Protein AF-0000000087157129 (afdb_homodimer)

Solvent-accessible surface area (backbone atoms only — not comparable to full-atom values): 18882 Å² total; per-residue (Å²): 88,47,49,70,57,47,33,51,52,29,26,51,49,29,44,51,47,34,49,53,54,50,50,54,48,45,44,32,67,75,67,65,41,60,68,25,51,68,53,49,50,44,53,51,30,50,51,52,32,40,51,17,37,48,45,22,38,68,65,40,50,46,58,30,33,50,17,54,20,38,49,32,23,50,54,32,28,51,53,21,44,53,53,44,60,74,40,61,54,89,88,52,82,61,70,74,68,63,63,94,87,35,36,59,51,52,51,47,26,52,49,22,51,50,46,41,48,52,51,25,56,57,33,51,38,58,56,26,50,71,54,65,86,45,88,62,64,80,62,50,70,70,38,48,50,23,49,53,49,35,52,51,53,43,53,50,50,52,52,51,47,37,36,35,32,38,96,60,77,54,51,75,77,39,87,60,42,46,46,64,51,70,74,97,88,48,49,69,56,47,31,51,52,28,25,51,48,29,44,51,47,36,50,54,56,50,50,55,47,45,44,32,66,76,67,65,41,60,68,25,52,68,53,48,52,44,52,50,30,48,53,53,34,40,51,17,36,48,44,22,39,69,65,40,49,46,58,30,31,52,16,54,19,38,49,31,22,50,53,31,29,52,54,23,46,53,55,44,62,74,39,62,54,90,89,52,82,61,70,73,69,63,62,93,86,34,36,58,50,53,50,46,25,52,49,22,51,50,46,42,49,52,52,24,56,56,32,50,38,58,55,27,48,70,54,66,86,47,88,61,65,81,61,50,69,70,38,50,49,23,49,52,48,34,50,50,52,44,50,50,48,53,53,51,46,36,35,35,32,39,97,58,78,54,52,74,77,39,88,62,40,45,47,63,50,70,73,99

pLDDT: mean 94.17, std 8.45, range [47.97, 98.94]

Sequence (368 aa):
MTDTQATTLNALALYGVALVLAAAFAAQFLLHELPCPLCLLQRILFAMLAVGPILNVRFGPRPSHYALSLLTAVAGAVVSTRQVLLHILPGDAGYGSALLGYHYYSWALIGFVAAIVLLAIMLLFDRQFDHRATQVQPPSRFAQGAVWLVTGLTALNVISTLLECGFGACADNPVVYELLRSGAMTDTQATTLNALALYGVALVLAAAFAAQFLLHELPCPLCLLQRILFAMLAVGPILNVRFGPRPSHYALSLLTAVAGAVVSTRQVLLHILPGDAGYGSALLGYHYYSWALIGFVAAIVLLAIMLLFDRQFDHRATQVQPPSRFAQGAVWLVTGLTALNVISTLLECGFGACADNPVVYELLRSGA

Organism: NCBI:txid2511166

Foldseek 3Di:
DAQLVLLVVLLVVLVVLLVLLVVVVCQCPVVVFDDFPLRLVLNLLSLQLNQLSLCCLAQNHDLVSLVSSLVSLVVSLVSLVVQCVVQVDPPRPGGGDADPPHDSSVVSNVVSVVSNVVSVVSVVDPNSCVCSPPDDDHGDPSSVVSVVSSVVSSVVSVVQVCQQANPDDHDRRGNDRPNVVVVD/DAQLVLLVVLLVVLVVLLVLLVVVVCQCPVVVFDDFPLRLVLNLLSLQLNQLSLCCLAQNHDLVSLVSSLVSLVVSLVSLVVQCVVQVDPPRPGGGDADPPHDSSVVSNVVSVVSNVVSVVSVVDPNSCVCSPPDDDHGDPSSVVSVVSSVVSSVVSVVQVCQQANPDDHDRRGNDRPNVVVVD

Nearest PDB structures (foldseek):
  8fp4-assembly1_F  TM=7.015E-01  e=3.801E+00  Mus musculus
  7qhb-assembly1_I  TM=6.304E-01  e=5.104E+00  Rattus norvegicus
  4rxc-assembly1_B  TM=2.749E-01  e=5.104E+00  Trypanosoma brucei
  8fp4-assembly1_F  TM=7.015E-01  e=3.801E+00  Mus musculus
  7qhb-assembly1_I  TM=6.304E-01  e=5.104E+00  Rattus norvegicus

Radius of gyration: 23.41 Å; Cα contacts (8 Å, |Δi|>4): 494; chains: 2; bounding box: 58×83×44 Å

InterPro domains:
  IPR003752 Disulphide bond formation protein DsbB/BdbC [PF02600] (8-92)
  IPR023380 DsbB-like superfamily [G3DSA:1.20.1550.10] (2-137)
  IPR023380 DsbB-like superfamily [SSF158442] (11-123)

Structure (mmCIF, N/CA/C/O backbone):
data_AF-0000000087157129-model_v1
#
loop_
_entity.id
_entity.type
_entity.pdbx_description
1 polymer 'Disulfide bond formation protein B'
#
loop_
_atom_site.group_PDB
_atom_site.id
_atom_site.type_symbol
_atom_site.label_atom_id
_atom_site.label_alt_id
_atom_site.label_comp_id
_atom_site.label_asym_id
_atom_site.label_entity_id
_atom_site.label_seq_id
_atom_site.pdbx_PDB_ins_code
_atom_site.Cartn_x
_atom_site.Cartn_y
_atom_site.Cartn_z
_atom_site.occupancy
_atom_site.B_iso_or_equiv
_atom_site.auth_seq_id
_atom_site.auth_comp_id
_atom_site.auth_asym_id
_atom_site.auth_atom_id
_atom_site.pdbx_PDB_model_num
ATOM 1 N N . MET A 1 1 ? -16.234 -4.93 15.539 1 86.56 1 MET A N 1
ATOM 2 C CA . MET A 1 1 ? -15.977 -3.564 15.992 1 86.56 1 MET A CA 1
ATOM 3 C C . MET A 1 1 ? -17.188 -2.672 15.734 1 86.56 1 MET A C 1
ATOM 5 O O . MET A 1 1 ? -17.75 -2.674 14.641 1 86.56 1 MET A O 1
ATOM 9 N N . THR A 1 2 ? -17.578 -2.027 16.797 1 85.56 2 THR A N 1
ATOM 10 C CA . THR A 1 2 ? -18.719 -1.143 16.656 1 85.56 2 THR A CA 1
ATOM 11 C C . THR A 1 2 ? -18.312 0.181 16.016 1 85.56 2 THR A C 1
ATOM 13 O O . THR A 1 2 ? -17.125 0.454 15.844 1 85.56 2 THR A O 1
ATOM 16 N N . ASP A 1 3 ? -19.281 0.928 15.695 1 86.25 3 ASP A N 1
ATOM 17 C CA . ASP A 1 3 ? -19.016 2.225 15.078 1 86.25 3 ASP A CA 1
ATOM 18 C C . ASP A 1 3 ? -18.328 3.172 16.062 1 86.25 3 ASP A C 1
ATOM 20 O O . ASP A 1 3 ? -17.438 3.922 15.672 1 86.25 3 ASP A O 1
ATOM 24 N N . THR A 1 4 ? -18.688 3.117 17.359 1 86.88 4 THR A N 1
ATOM 25 C CA . THR A 1 4 ? -18.062 3.965 18.375 1 86.88 4 THR A CA 1
ATOM 26 C C . THR A 1 4 ? -16.594 3.609 18.547 1 86.88 4 THR A C 1
ATOM 28 O O . THR A 1 4 ? -15.742 4.496 18.656 1 86.88 4 THR A O 1
ATOM 31 N N . GLN A 1 5 ? -16.328 2.371 18.562 1 92.56 5 GLN A N 1
ATOM 32 C CA . GLN A 1 5 ? -14.953 1.911 18.641 1 92.56 5 GLN A CA 1
ATOM 33 C C . GLN A 1 5 ? -14.148 2.35 17.422 1 92.56 5 GLN A C 1
ATOM 35 O O . GLN A 1 5 ? -13 2.771 17.562 1 92.56 5 GLN A O 1
ATOM 40 N N . ALA A 1 6 ? -14.805 2.24 16.297 1 94.69 6 ALA A N 1
ATOM 41 C CA . ALA A 1 6 ? -14.141 2.646 15.062 1 94.69 6 ALA A CA 1
ATOM 42 C C . ALA A 1 6 ? -13.812 4.137 15.078 1 94.69 6 ALA A C 1
ATOM 44 O O . ALA A 1 6 ? -12.727 4.547 14.68 1 94.69 6 ALA A O 1
ATOM 45 N N . THR A 1 7 ? -14.703 4.945 15.555 1 93.88 7 THR A N 1
ATOM 46 C CA . THR A 1 7 ? -14.477 6.383 15.625 1 93.88 7 THR A CA 1
ATOM 47 C C . THR A 1 7 ? -13.344 6.711 16.594 1 93.88 7 THR A C 1
ATOM 49 O O . THR A 1 7 ? -12.539 7.605 16.328 1 93.88 7 THR A O 1
ATOM 52 N N . THR A 1 8 ? -13.258 5.992 17.656 1 96.25 8 THR A N 1
ATOM 53 C CA . THR A 1 8 ? -12.172 6.176 18.609 1 96.25 8 THR A CA 1
ATOM 54 C C . THR A 1 8 ? -10.828 5.82 17.969 1 96.25 8 THR A C 1
ATOM 56 O O . THR A 1 8 ? -9.844 6.539 18.141 1 96.25 8 THR A O 1
ATOM 59 N N . LEU A 1 9 ? -10.828 4.754 17.234 1 98.06 9 LEU A N 1
ATOM 60 C CA . LEU A 1 9 ? -9.602 4.336 16.562 1 98.06 9 LEU A CA 1
ATOM 61 C C . LEU A 1 9 ? -9.203 5.32 15.469 1 98.06 9 LEU A C 1
ATOM 63 O O . LEU A 1 9 ? -8.016 5.566 15.25 1 98.06 9 LEU A O 1
ATOM 67 N N . ASN A 1 10 ? -10.164 5.844 14.836 1 98.31 10 ASN A N 1
ATOM 68 C CA . ASN A 1 10 ? -9.891 6.895 13.859 1 98.31 10 ASN A CA 1
ATOM 69 C C . ASN A 1 10 ? -9.328 8.148 14.531 1 98.31 10 ASN A C 1
ATOM 71 O O . ASN A 1 10 ? -8.43 8.797 13.984 1 98.31 10 ASN A O 1
ATOM 75 N N . ALA A 1 11 ? -9.852 8.484 15.695 1 98.5 11 ALA A N 1
ATOM 76 C CA . ALA A 1 11 ? -9.297 9.602 16.453 1 98.5 11 ALA A CA 1
ATOM 77 C C . ALA A 1 11 ? -7.84 9.336 16.828 1 98.5 11 ALA A C 1
ATOM 79 O O . ALA A 1 11 ? -6.992 10.227 16.719 1 98.5 11 ALA A O 1
ATOM 80 N N . LEU A 1 12 ? -7.547 8.148 17.219 1 98.69 12 LEU A N 1
ATOM 81 C CA . LEU A 1 12 ? -6.176 7.77 17.562 1 98.69 12 LEU A CA 1
ATOM 82 C C . LEU A 1 12 ? -5.266 7.895 16.344 1 98.69 12 LEU A C 1
ATOM 84 O O . LEU A 1 12 ? -4.117 8.336 16.469 1 98.69 12 LEU A O 1
ATOM 88 N N . ALA A 1 13 ? -5.777 7.492 15.211 1 98.81 13 ALA A N 1
ATOM 89 C CA . ALA A 1 13 ? -5.02 7.641 13.969 1 98.81 13 ALA A CA 1
ATOM 90 C C . ALA A 1 13 ? -4.703 9.109 13.688 1 98.81 13 ALA A C 1
ATOM 92 O O . ALA A 1 13 ? -3.602 9.438 13.242 1 98.81 13 ALA A O 1
ATOM 93 N N . LEU A 1 14 ? -5.691 9.969 13.969 1 98.88 14 LEU A N 1
ATOM 94 C CA . LEU A 1 14 ? -5.477 11.398 13.789 1 98.88 14 LEU A CA 1
ATOM 95 C C . LEU A 1 14 ? -4.383 11.906 14.719 1 98.88 14 LEU A C 1
ATOM 97 O O . LEU A 1 14 ? -3.551 12.727 14.32 1 98.88 14 LEU A O 1
ATOM 101 N N . TYR A 1 15 ? -4.375 11.422 15.906 1 98.88 15 TYR A N 1
ATOM 102 C CA . TYR A 1 15 ? -3.305 11.789 16.828 1 98.88 15 TYR A CA 1
ATOM 103 C C . TYR A 1 15 ? -1.959 11.273 16.328 1 98.88 15 TYR A C 1
ATOM 105 O O . TYR A 1 15 ? -0.929 11.922 16.531 1 98.88 15 TYR A O 1
ATOM 113 N N . GLY A 1 16 ? -1.951 10.102 15.742 1 98.75 16 GLY A N 1
ATOM 114 C CA . GLY A 1 16 ? -0.736 9.594 15.125 1 98.75 16 GLY A CA 1
ATOM 115 C C . GLY A 1 16 ? -0.213 10.484 14.016 1 98.75 16 GLY A C 1
ATOM 116 O O . GLY A 1 16 ? 0.985 10.766 13.953 1 98.75 16 GLY A O 1
ATOM 117 N N . VAL A 1 17 ? -1.114 10.922 13.156 1 98.88 17 VAL A N 1
ATOM 118 C CA . VAL A 1 17 ? -0.741 11.828 12.07 1 98.88 17 VAL A CA 1
ATOM 119 C C . VAL A 1 17 ? -0.21 13.141 12.656 1 98.88 17 VAL A C 1
ATOM 121 O O . VAL A 1 17 ? 0.797 13.672 12.188 1 98.88 17 VAL A O 1
ATOM 124 N N . ALA A 1 18 ? -0.895 13.617 13.672 1 98.81 18 ALA A N 1
ATOM 125 C CA . ALA A 1 18 ? -0.449 14.844 14.336 1 98.81 18 ALA A CA 1
ATOM 126 C C . ALA A 1 18 ? 0.96 14.68 14.898 1 98.81 18 ALA A C 1
ATOM 128 O O . ALA A 1 18 ? 1.782 15.594 14.805 1 98.81 18 ALA A O 1
ATOM 129 N N . LEU A 1 19 ? 1.216 13.547 15.469 1 98.56 19 LEU A N 1
ATOM 130 C CA . LEU A 1 19 ? 2.533 13.266 16.031 1 98.56 19 LEU A CA 1
ATOM 131 C C . LEU A 1 19 ? 3.605 13.312 14.945 1 98.56 19 LEU A C 1
ATOM 133 O O . LEU A 1 19 ? 4.688 13.867 15.156 1 98.56 19 LEU A O 1
ATOM 137 N N . VAL A 1 20 ? 3.336 12.773 13.828 1 98.62 20 VAL A N 1
ATOM 138 C CA . VAL A 1 20 ? 4.285 12.758 12.719 1 98.62 20 VAL A CA 1
ATOM 139 C C . VAL A 1 20 ? 4.551 14.18 12.242 1 98.62 20 VAL A C 1
ATOM 141 O O . VAL A 1 20 ? 5.703 14.57 12.047 1 98.62 20 VAL A O 1
ATOM 144 N N . LEU A 1 21 ? 3.486 14.953 12.055 1 98.44 21 LEU A N 1
ATOM 145 C CA . LEU A 1 21 ? 3.639 16.328 11.594 1 98.44 21 LEU A CA 1
ATOM 146 C C . LEU A 1 21 ? 4.383 17.172 12.633 1 98.44 21 LEU A C 1
ATOM 148 O O . LEU A 1 21 ? 5.223 18 12.281 1 98.44 21 LEU A O 1
ATOM 152 N N . ALA A 1 22 ? 4.094 16.938 13.906 1 98.12 22 ALA A N 1
ATOM 153 C CA . ALA A 1 22 ? 4.789 17.641 14.984 1 98.12 22 ALA A CA 1
ATOM 154 C C . ALA A 1 22 ? 6.273 17.297 14.992 1 98.12 22 ALA A C 1
ATOM 156 O O . ALA A 1 22 ? 7.117 18.156 15.234 1 98.12 22 ALA A O 1
ATOM 157 N N . ALA A 1 23 ? 6.59 16.062 14.781 1 97.06 23 ALA A N 1
ATOM 158 C CA . ALA A 1 23 ? 7.984 15.633 14.711 1 97.06 23 ALA A CA 1
ATOM 159 C C . ALA A 1 23 ? 8.711 16.312 13.555 1 97.06 23 ALA A C 1
ATOM 161 O O . ALA A 1 23 ? 9.883 16.688 13.68 1 97.06 23 ALA A O 1
ATOM 162 N N . ALA A 1 24 ? 8.039 16.438 12.453 1 96.62 24 ALA A N 1
ATOM 163 C CA . ALA A 1 24 ? 8.625 17.141 11.312 1 96.62 24 ALA A CA 1
ATOM 164 C C . ALA A 1 24 ? 8.938 18.594 11.672 1 96.62 24 ALA A C 1
ATOM 166 O O . ALA A 1 24 ? 10.008 19.094 11.328 1 96.62 24 ALA A O 1
ATOM 167 N N . PHE A 1 25 ? 8.055 19.203 12.398 1 97.19 25 PHE A N 1
ATOM 168 C CA . PHE A 1 25 ? 8.266 20.578 12.82 1 97.19 25 PHE A CA 1
ATOM 169 C C . PHE A 1 25 ? 9.406 20.672 13.836 1 97.19 25 PHE A C 1
ATOM 171 O O . PHE A 1 25 ? 10.188 21.625 13.82 1 97.19 25 PHE A O 1
ATOM 178 N N . ALA A 1 26 ? 9.445 19.734 14.695 1 96.19 26 ALA A N 1
ATOM 179 C CA . ALA A 1 26 ? 10.531 19.703 15.672 1 96.19 26 ALA A CA 1
ATOM 180 C C . ALA A 1 26 ? 11.891 19.641 14.977 1 96.19 26 ALA A C 1
ATOM 182 O O . ALA A 1 26 ? 12.812 20.359 15.352 1 96.19 26 ALA A O 1
ATOM 183 N N . ALA A 1 27 ? 12.016 18.844 13.984 1 94.5 27 ALA A N 1
ATOM 184 C CA . ALA A 1 27 ? 13.266 18.766 13.227 1 94.5 27 ALA A CA 1
ATOM 185 C C . ALA A 1 27 ? 13.547 20.094 12.516 1 94.5 27 ALA A C 1
ATOM 187 O O . ALA A 1 27 ? 14.68 20.562 12.508 1 94.5 27 ALA A O 1
ATOM 188 N N . GLN A 1 28 ? 12.547 20.688 11.969 1 95.19 28 GLN A N 1
ATOM 189 C CA . GLN A 1 28 ? 12.664 21.938 11.227 1 95.19 28 GLN A CA 1
ATOM 190 C C . GLN A 1 28 ? 13.102 23.078 12.141 1 95.19 28 GLN A C 1
ATOM 192 O O . GLN A 1 28 ? 14.008 23.828 11.805 1 95.19 28 GLN A O 1
ATOM 197 N N . PHE A 1 29 ? 12.57 23.109 13.367 1 95.12 29 PHE A N 1
ATOM 198 C CA . PHE A 1 29 ? 12.773 24.297 14.188 1 95.12 29 PHE A CA 1
ATOM 199 C C . PHE A 1 29 ? 13.844 24.047 15.25 1 95.12 29 PHE A C 1
ATOM 201 O O . PHE A 1 29 ? 14.602 24.938 15.594 1 95.12 29 PHE A O 1
ATOM 208 N N . LEU A 1 30 ? 13.906 22.828 15.727 1 95.25 30 LEU A N 1
ATOM 209 C CA . LEU A 1 30 ? 14.891 22.531 16.75 1 95.25 30 LEU A CA 1
ATOM 210 C C . LEU A 1 30 ? 16.25 22.203 16.141 1 95.25 30 LEU A C 1
ATOM 212 O O . LEU A 1 30 ? 17.281 22.562 16.688 1 95.25 30 LEU A O 1
ATOM 216 N N . LEU A 1 31 ? 16.25 21.562 15.008 1 94.44 31 LEU A N 1
ATOM 217 C CA . LEU A 1 31 ? 17.5 21.203 14.336 1 94.44 31 LEU A CA 1
ATOM 218 C C . LEU A 1 31 ? 17.828 22.188 13.227 1 94.44 31 LEU A C 1
ATOM 220 O O . LEU A 1 31 ? 18.875 22.078 12.578 1 94.44 31 LEU A O 1
ATOM 224 N N . HIS A 1 32 ? 16.922 23.062 12.961 1 94.38 32 HIS A N 1
ATOM 225 C CA . HIS A 1 32 ? 17.094 24.109 11.961 1 94.38 32 HIS A CA 1
ATOM 226 C C . HIS A 1 32 ? 17.328 23.516 10.57 1 94.38 32 HIS A C 1
ATOM 228 O O . HIS A 1 32 ? 18.234 23.938 9.859 1 94.38 32 HIS A O 1
ATOM 234 N N . GLU A 1 33 ? 16.609 22.531 10.328 1 94.56 33 GLU A N 1
ATOM 235 C CA . GLU A 1 33 ? 16.672 21.875 9.031 1 94.56 33 GLU A CA 1
ATOM 236 C C . GLU A 1 33 ? 15.406 22.156 8.219 1 94.56 33 GLU A C 1
ATOM 238 O O . GLU A 1 33 ? 14.32 21.656 8.547 1 94.56 33 GLU A O 1
ATOM 243 N N . LEU A 1 34 ? 15.609 22.906 7.172 1 95.56 34 LEU A N 1
ATOM 244 C CA . LEU A 1 34 ? 14.469 23.188 6.301 1 95.56 34 LEU A CA 1
ATOM 245 C C . LEU A 1 34 ? 14.141 21.969 5.434 1 95.56 34 LEU A C 1
ATOM 247 O O . LEU A 1 34 ? 15.039 21.312 4.902 1 95.56 34 LEU A O 1
ATOM 251 N N . PRO A 1 35 ? 12.875 21.719 5.355 1 96.88 35 PRO A N 1
ATOM 252 C CA . PRO A 1 35 ? 12.5 20.547 4.562 1 96.88 35 PRO A CA 1
ATOM 253 C C . PRO A 1 35 ? 12.734 20.75 3.066 1 96.88 35 PRO A C 1
ATOM 255 O O . PRO A 1 35 ? 12.523 21.844 2.549 1 96.88 35 PRO A O 1
ATOM 258 N N . CYS A 1 36 ? 13.289 19.781 2.418 1 96.69 36 CYS A N 1
ATOM 259 C CA . CYS A 1 36 ? 13.422 19.797 0.966 1 96.69 36 CYS A CA 1
ATOM 260 C C . CYS A 1 36 ? 12.07 19.594 0.293 1 96.69 36 CYS A C 1
ATOM 262 O O . CYS A 1 36 ? 11.086 19.266 0.956 1 96.69 36 CYS A O 1
ATOM 264 N N . PRO A 1 37 ? 11.93 19.766 -0.993 1 97.06 37 PRO A N 1
ATOM 265 C CA . PRO A 1 37 ? 10.641 19.672 -1.675 1 97.06 37 PRO A CA 1
ATOM 266 C C . PRO A 1 37 ? 9.961 18.312 -1.476 1 97.06 37 PRO A C 1
ATOM 268 O O . PRO A 1 37 ? 8.75 18.25 -1.287 1 97.06 37 PRO A O 1
ATOM 271 N N . LEU A 1 38 ? 10.703 17.234 -1.555 1 97.81 38 LEU A N 1
ATOM 272 C CA . LEU A 1 38 ? 10.109 15.914 -1.344 1 97.81 38 LEU A CA 1
ATOM 273 C C . LEU A 1 38 ? 9.641 15.758 0.097 1 97.81 38 LEU A C 1
ATOM 275 O O . LEU A 1 38 ? 8.617 15.117 0.352 1 97.81 38 LEU A O 1
ATOM 279 N N . CYS A 1 39 ? 10.352 16.344 1.012 1 98 39 CYS A N 1
ATOM 280 C CA . CYS A 1 39 ? 9.922 16.312 2.404 1 98 39 CYS A CA 1
ATOM 281 C C . CYS A 1 39 ? 8.609 17.062 2.578 1 98 39 CYS A C 1
ATOM 283 O O . CYS A 1 39 ? 7.715 16.609 3.293 1 98 39 CYS A O 1
ATOM 285 N N . LEU A 1 40 ? 8.508 18.188 1.937 1 97.94 40 LEU A N 1
ATOM 286 C CA . LEU A 1 40 ? 7.277 18.969 1.992 1 97.94 40 LEU A CA 1
ATOM 287 C C . LEU A 1 40 ? 6.113 18.172 1.396 1 97.94 40 LEU A C 1
ATOM 289 O O . LEU A 1 40 ? 5.008 18.188 1.946 1 97.94 40 LEU A O 1
ATOM 293 N N . LEU A 1 41 ? 6.398 17.562 0.274 1 98.06 41 LEU A N 1
ATOM 294 C CA . LEU A 1 41 ? 5.355 16.75 -0.355 1 98.06 41 LEU A CA 1
ATOM 295 C C . LEU A 1 41 ? 4.906 15.625 0.57 1 98.06 41 LEU A C 1
ATOM 297 O O . LEU A 1 41 ? 3.709 15.344 0.674 1 98.06 41 LEU A O 1
ATOM 301 N N . GLN A 1 42 ? 5.781 14.984 1.24 1 98.75 42 GLN A N 1
ATOM 302 C CA . GLN A 1 42 ? 5.445 13.93 2.195 1 98.75 42 GLN A CA 1
ATOM 303 C C . GLN A 1 42 ? 4.605 14.484 3.344 1 98.75 42 GLN A C 1
ATOM 305 O O . GLN A 1 42 ? 3.66 13.836 3.797 1 98.75 42 GLN A O 1
ATOM 310 N N . ARG A 1 43 ? 4.922 15.688 3.857 1 98.75 43 ARG A N 1
ATOM 311 C CA . ARG A 1 43 ? 4.113 16.312 4.898 1 98.75 43 ARG A CA 1
ATOM 312 C C . ARG A 1 43 ? 2.682 16.531 4.422 1 98.75 43 ARG A C 1
ATOM 314 O O . ARG A 1 43 ? 1.729 16.281 5.164 1 98.75 43 ARG A O 1
ATOM 321 N N . ILE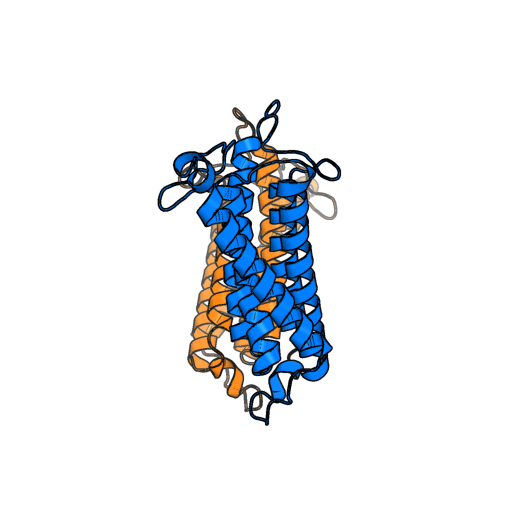 A 1 44 ? 2.529 16.984 3.207 1 98.5 44 ILE A N 1
ATOM 322 C CA . ILE A 1 44 ? 1.205 17.188 2.631 1 98.5 44 ILE A CA 1
ATOM 323 C C . ILE A 1 44 ? 0.456 15.859 2.551 1 98.5 44 ILE A C 1
ATOM 325 O O . ILE A 1 44 ? -0.738 15.797 2.854 1 98.5 44 ILE A O 1
ATOM 329 N N . LEU A 1 45 ? 1.145 14.859 2.168 1 98.88 45 LEU A N 1
ATOM 330 C CA . LEU A 1 45 ? 0.496 13.562 2.012 1 98.88 45 LEU A CA 1
ATOM 331 C C . LEU A 1 45 ? 0.127 12.969 3.367 1 98.88 45 LEU A C 1
ATOM 333 O O . LEU A 1 45 ? -0.894 12.289 3.496 1 98.88 45 LEU A O 1
ATOM 337 N N . PHE A 1 46 ? 0.921 13.227 4.406 1 98.88 46 PHE A N 1
ATOM 338 C CA . PHE A 1 46 ? 0.505 12.844 5.75 1 98.88 46 PHE A CA 1
ATOM 339 C C . PHE A 1 46 ? -0.732 13.617 6.18 1 98.88 46 PHE A C 1
ATOM 341 O O . PHE A 1 46 ? -1.648 13.055 6.781 1 98.88 46 PHE A O 1
ATOM 348 N N . ALA A 1 47 ? -0.763 14.898 5.906 1 98.81 47 ALA A N 1
ATOM 349 C CA . ALA A 1 47 ? -1.951 15.688 6.215 1 98.81 47 ALA A CA 1
ATOM 350 C C . ALA A 1 47 ? -3.176 15.148 5.484 1 98.81 47 ALA A C 1
ATOM 352 O O . ALA A 1 47 ? -4.254 15.023 6.074 1 98.81 47 ALA A O 1
ATOM 353 N N . MET A 1 48 ? -2.969 14.836 4.254 1 98.81 48 MET A N 1
ATOM 354 C CA . MET A 1 48 ? -4.07 14.312 3.451 1 98.81 48 MET A CA 1
ATOM 355 C C . MET A 1 48 ? -4.527 12.953 3.969 1 98.81 48 MET A C 1
ATOM 357 O O . MET A 1 48 ? -5.684 12.57 3.791 1 98.81 48 MET A O 1
ATOM 361 N N . LEU A 1 49 ? -3.641 12.203 4.555 1 98.81 49 LEU A N 1
ATOM 362 C CA . LEU A 1 49 ? -3.979 10.922 5.176 1 98.81 49 LEU A CA 1
ATOM 363 C C . LEU A 1 49 ? -5.082 11.102 6.215 1 98.81 49 LEU A C 1
ATOM 365 O O . LEU A 1 49 ? -5.863 10.18 6.457 1 98.81 49 LEU A O 1
ATOM 369 N N . ALA A 1 50 ? -5.188 12.258 6.801 1 98.81 50 ALA A N 1
ATOM 370 C CA . ALA A 1 50 ? -6.121 12.531 7.891 1 98.81 50 ALA A CA 1
ATOM 371 C C . ALA A 1 50 ? -7.543 12.703 7.363 1 98.81 50 ALA A C 1
ATOM 373 O O . ALA A 1 50 ? -8.508 12.688 8.133 1 98.81 50 ALA A O 1
ATOM 374 N N . VAL A 1 51 ? -7.75 12.859 6.086 1 98.81 51 VAL A N 1
ATOM 375 C CA . VAL A 1 51 ? -9.062 13.141 5.516 1 98.81 51 VAL A CA 1
ATOM 376 C C . VAL A 1 51 ? -10.023 11.992 5.82 1 98.81 51 VAL A C 1
ATOM 378 O O . VAL A 1 51 ? -11.141 12.219 6.285 1 98.81 51 VAL A O 1
ATOM 381 N N . GLY A 1 52 ? -9.625 10.789 5.617 1 98.69 52 GLY A N 1
ATOM 382 C CA . GLY A 1 52 ? -10.469 9.641 5.898 1 98.69 52 GLY A CA 1
ATOM 383 C C . GLY A 1 52 ? -10.938 9.578 7.34 1 98.69 52 GLY A C 1
ATOM 384 O O . GLY A 1 52 ? -12.141 9.586 7.609 1 98.69 52 GLY A O 1
ATOM 385 N N . PRO A 1 53 ? -9.984 9.562 8.242 1 98.75 53 PRO A N 1
ATOM 386 C CA . PRO A 1 53 ? -10.359 9.523 9.664 1 98.75 53 PRO A CA 1
ATOM 387 C C . PRO A 1 53 ? -11.234 10.703 10.078 1 98.75 53 PRO A C 1
ATOM 389 O O . PRO A 1 53 ? -12.125 10.555 10.914 1 98.75 53 PRO A O 1
ATOM 392 N N . ILE A 1 54 ? -11 11.883 9.547 1 98.62 54 ILE A N 1
ATOM 393 C CA . ILE A 1 54 ? -11.844 13.031 9.867 1 98.62 54 ILE A CA 1
ATOM 394 C C . ILE A 1 54 ? -13.266 12.773 9.391 1 98.62 54 ILE A C 1
ATOM 396 O O . ILE A 1 54 ? -14.227 13.016 10.125 1 98.62 54 ILE A O 1
ATOM 400 N N . LEU A 1 55 ? -13.43 12.266 8.188 1 97.69 55 LEU A N 1
ATOM 401 C CA . LEU A 1 55 ? -14.75 11.945 7.664 1 97.69 55 LEU A CA 1
ATOM 402 C C . LEU A 1 55 ? -15.43 10.875 8.516 1 97.69 55 LEU A C 1
ATOM 404 O O . LEU A 1 55 ? -16.625 10.945 8.766 1 97.69 55 LEU A O 1
ATOM 408 N N . ASN A 1 56 ? -14.633 9.914 8.938 1 96.94 56 ASN A N 1
ATOM 409 C CA . ASN A 1 56 ? -15.203 8.852 9.766 1 96.94 56 ASN A CA 1
ATOM 410 C C . ASN A 1 56 ? -15.664 9.391 11.117 1 96.94 56 ASN A C 1
ATOM 412 O O . ASN A 1 56 ? -16.703 8.961 11.641 1 96.94 56 ASN A O 1
ATOM 416 N N . VAL A 1 57 ? -14.93 10.273 11.68 1 96.25 57 VAL A N 1
ATOM 417 C CA . VAL A 1 57 ? -15.281 10.883 12.961 1 96.25 57 VAL A CA 1
ATOM 418 C C . VAL A 1 57 ? -16.531 11.742 12.805 1 96.25 57 VAL A C 1
ATOM 420 O O . VAL A 1 57 ? -17.406 11.742 13.672 1 96.25 57 VAL A O 1
ATOM 423 N N . ARG A 1 58 ? -16.688 12.383 11.695 1 94.31 58 ARG A N 1
ATOM 424 C CA . ARG A 1 58 ? -17.766 13.359 11.516 1 94.31 58 ARG A CA 1
ATOM 425 C C . ARG A 1 58 ? -19.031 12.695 10.977 1 94.31 58 ARG A C 1
ATOM 427 O O . ARG A 1 58 ? -20.141 13.07 11.352 1 94.31 58 ARG A O 1
ATOM 434 N N . PHE A 1 59 ? -18.859 11.719 10.125 1 94 59 PHE A N 1
ATOM 435 C CA . PHE A 1 59 ? -20.016 11.234 9.391 1 94 59 PHE A CA 1
ATOM 436 C C . PHE A 1 59 ? -20.203 9.734 9.609 1 94 59 PHE A C 1
ATOM 438 O O . PHE A 1 59 ? -21.125 9.133 9.047 1 94 59 PHE A O 1
ATOM 445 N N . GLY A 1 60 ? -19.422 9.18 10.422 1 93.62 60 GLY A N 1
ATOM 446 C CA . GLY A 1 60 ? -19.469 7.742 10.609 1 93.62 60 GLY A CA 1
ATOM 447 C C . GLY A 1 60 ? -18.609 6.977 9.625 1 93.62 60 GLY A C 1
ATOM 448 O O . GLY A 1 60 ? -18.281 7.484 8.555 1 93.62 60 GLY A O 1
ATOM 449 N N . PRO A 1 61 ? -18.234 5.781 9.977 1 95.38 61 PRO A N 1
ATOM 450 C CA . PRO A 1 61 ? -17.312 5.008 9.141 1 95.38 61 PRO A CA 1
ATOM 451 C C . PRO A 1 61 ? -17.938 4.566 7.824 1 95.38 61 PRO A C 1
ATOM 453 O O . PRO A 1 61 ? -19.078 4.105 7.805 1 95.38 61 PRO A O 1
ATOM 456 N N . ARG A 1 62 ? -17.172 4.742 6.801 1 96.5 62 ARG A N 1
ATOM 457 C CA . ARG A 1 62 ? -17.484 4.242 5.465 1 96.5 62 ARG A CA 1
ATOM 458 C C . ARG A 1 62 ? -16.234 3.711 4.773 1 96.5 62 ARG A C 1
ATOM 460 O O . ARG A 1 62 ? -15.156 4.293 4.898 1 96.5 62 ARG A O 1
ATOM 467 N N . PRO A 1 63 ? -16.375 2.637 4.023 1 97.81 63 PRO A N 1
ATOM 468 C CA . PRO A 1 63 ? -15.219 2.119 3.291 1 97.81 63 PRO A CA 1
ATOM 469 C C . PRO A 1 63 ? -14.578 3.17 2.389 1 97.81 63 PRO A C 1
ATOM 471 O O . PRO A 1 63 ? -13.352 3.207 2.26 1 97.81 63 PRO A O 1
ATOM 474 N N . SER A 1 64 ? -15.391 4.027 1.854 1 98.31 64 SER A N 1
ATOM 475 C CA . SER A 1 64 ? -14.859 5.039 0.948 1 98.31 64 SER A CA 1
ATOM 476 C C . SER A 1 64 ? -13.93 6.004 1.68 1 98.31 64 SER A C 1
ATOM 478 O O . SER A 1 64 ? -12.969 6.508 1.099 1 98.31 64 SER A O 1
ATOM 480 N N . HIS A 1 65 ? -14.227 6.289 2.947 1 98.5 65 HIS A N 1
ATOM 481 C CA . HIS A 1 65 ? -13.352 7.152 3.734 1 98.5 65 HIS A CA 1
ATOM 482 C C . HIS A 1 65 ? -11.977 6.523 3.924 1 98.5 65 HIS A C 1
ATOM 484 O O . HIS A 1 65 ? -10.953 7.199 3.789 1 98.5 65 HIS A O 1
ATOM 490 N N . TYR A 1 66 ? -11.953 5.223 4.184 1 98.75 66 TYR A N 1
ATOM 491 C CA . TYR A 1 66 ? -10.695 4.488 4.309 1 98.75 66 TYR A CA 1
ATOM 492 C C . TYR A 1 66 ? -9.961 4.438 2.977 1 98.75 66 TYR A C 1
ATOM 494 O O . TYR A 1 66 ? -8.734 4.547 2.934 1 98.75 66 TYR A O 1
ATOM 502 N N . ALA A 1 67 ? -10.711 4.312 1.893 1 98.88 67 ALA A N 1
ATOM 503 C CA . ALA A 1 67 ? -10.141 4.223 0.552 1 98.88 67 ALA A CA 1
ATOM 504 C C . ALA A 1 67 ? -9.375 5.4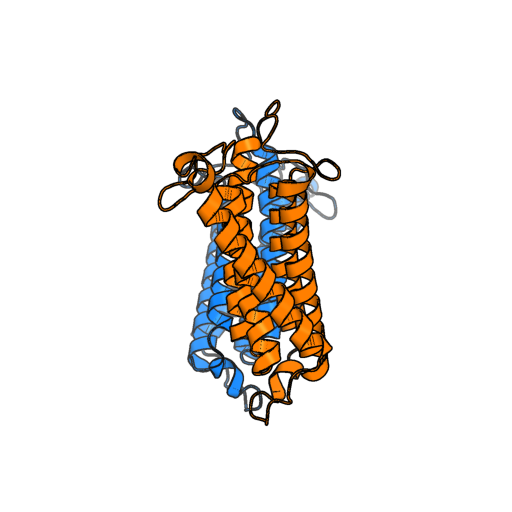96 0.194 1 98.88 67 ALA A C 1
ATOM 506 O O . ALA A 1 67 ? -8.305 5.438 -0.408 1 98.88 67 ALA A O 1
ATOM 507 N N . LEU A 1 68 ? -9.953 6.582 0.557 1 98.88 68 LEU A N 1
ATOM 508 C CA . LEU A 1 68 ? -9.297 7.855 0.298 1 98.88 68 LEU A CA 1
ATOM 509 C C . LEU A 1 68 ? -7.93 7.906 0.978 1 98.88 68 LEU A C 1
ATOM 511 O O . LEU A 1 68 ? -6.938 8.289 0.357 1 98.88 68 LEU A O 1
ATOM 515 N N . SER A 1 69 ? -7.902 7.504 2.207 1 98.94 69 SER A N 1
ATOM 516 C CA . SER A 1 69 ? -6.652 7.496 2.959 1 98.94 69 SER A CA 1
ATOM 517 C C . SER A 1 69 ? -5.68 6.465 2.402 1 98.94 69 SER A C 1
ATOM 519 O O . SER A 1 69 ? -4.465 6.688 2.389 1 98.94 69 SER A O 1
ATOM 521 N N . LEU A 1 70 ? -6.203 5.344 1.951 1 98.88 70 LEU A N 1
ATOM 522 C CA . LEU A 1 70 ? -5.363 4.312 1.36 1 98.88 70 LEU A CA 1
ATOM 523 C C . LEU A 1 70 ? -4.648 4.832 0.118 1 98.88 70 LEU A C 1
ATOM 525 O O . LEU A 1 70 ? -3.441 4.648 -0.034 1 98.88 70 LEU A O 1
ATOM 529 N N . LEU A 1 71 ? -5.383 5.461 -0.726 1 98.94 71 LEU A N 1
ATOM 530 C CA . LEU A 1 71 ? -4.797 6.012 -1.944 1 98.94 71 LEU A CA 1
ATOM 531 C C . LEU A 1 71 ? -3.73 7.047 -1.614 1 98.94 71 LEU A C 1
ATOM 533 O O . LEU A 1 71 ? -2.674 7.082 -2.252 1 98.94 71 LEU A O 1
ATOM 537 N N . THR A 1 72 ? -4.027 7.828 -0.613 1 98.94 72 THR A N 1
ATOM 538 C CA . THR A 1 72 ? -3.062 8.828 -0.158 1 98.94 72 THR A CA 1
ATOM 539 C C . THR A 1 72 ? -1.808 8.148 0.391 1 98.94 72 THR A C 1
ATOM 541 O O . THR A 1 72 ? -0.689 8.586 0.111 1 98.94 72 THR A O 1
ATOM 544 N N . ALA A 1 73 ? -2.012 7.113 1.185 1 98.94 73 ALA A N 1
ATOM 545 C CA . ALA A 1 73 ? -0.888 6.391 1.773 1 98.94 73 ALA A CA 1
ATOM 546 C C . ALA A 1 73 ? 0.004 5.789 0.692 1 98.94 73 ALA A C 1
ATOM 548 O O . ALA A 1 73 ? 1.23 5.777 0.824 1 98.94 73 ALA A O 1
ATOM 549 N N . VAL A 1 74 ? -0.588 5.312 -0.369 1 98.81 74 VAL A N 1
ATOM 550 C CA . VAL A 1 74 ? 0.187 4.762 -1.476 1 98.81 74 VAL A CA 1
ATOM 551 C C . VAL A 1 74 ? 1.01 5.867 -2.133 1 98.81 74 VAL A C 1
ATOM 553 O O . VAL A 1 74 ? 2.203 5.695 -2.389 1 98.81 74 VAL A O 1
ATOM 556 N N . ALA A 1 75 ? 0.366 6.973 -2.391 1 98.81 75 ALA A N 1
ATOM 557 C CA . ALA A 1 75 ? 1.087 8.109 -2.957 1 98.81 75 ALA A CA 1
ATOM 558 C C . ALA A 1 75 ? 2.256 8.516 -2.064 1 98.81 75 ALA A C 1
ATOM 560 O O . ALA A 1 75 ? 3.357 8.773 -2.553 1 98.81 75 ALA A O 1
ATOM 561 N N . GLY A 1 76 ? 1.996 8.57 -0.773 1 98.88 76 GLY A N 1
ATOM 562 C CA . GLY A 1 76 ? 3.055 8.898 0.169 1 98.88 76 GLY A CA 1
ATOM 563 C C . GLY A 1 76 ? 4.191 7.895 0.16 1 98.88 76 GLY A C 1
ATOM 564 O O . GLY A 1 76 ? 5.363 8.281 0.204 1 98.88 76 GLY A O 1
ATOM 565 N N . ALA A 1 77 ? 3.83 6.633 0.112 1 98.81 77 ALA A N 1
ATOM 566 C CA . ALA A 1 77 ? 4.848 5.582 0.057 1 98.81 77 ALA A CA 1
ATOM 567 C C . ALA A 1 77 ? 5.691 5.703 -1.208 1 98.81 77 ALA A C 1
ATOM 569 O O . ALA A 1 77 ? 6.91 5.516 -1.17 1 98.81 77 ALA A O 1
ATOM 570 N N . VAL A 1 78 ? 5.07 6.027 -2.295 1 98.12 78 VAL A N 1
ATOM 571 C CA . VAL A 1 78 ? 5.785 6.176 -3.561 1 98.12 78 VAL A CA 1
ATOM 572 C C . VAL A 1 78 ? 6.742 7.363 -3.479 1 98.12 78 VAL A C 1
ATOM 574 O O . VAL A 1 78 ? 7.914 7.25 -3.842 1 98.12 78 VAL A O 1
ATOM 577 N N . VAL A 1 79 ? 6.285 8.469 -2.949 1 98.62 79 VAL A N 1
ATOM 578 C CA . VAL A 1 79 ? 7.094 9.672 -2.84 1 98.62 79 VAL A CA 1
ATOM 579 C C . VAL A 1 79 ? 8.266 9.43 -1.892 1 98.62 79 VAL A C 1
ATOM 581 O O . VAL A 1 79 ? 9.398 9.805 -2.186 1 98.62 79 VAL A O 1
ATOM 584 N N . SER A 1 80 ? 8.016 8.812 -0.801 1 98.62 80 SER A N 1
ATOM 585 C CA . SER A 1 80 ? 9.07 8.523 0.159 1 98.62 80 SER A CA 1
ATOM 586 C C . SER A 1 80 ? 10.07 7.516 -0.401 1 98.62 80 SER A C 1
ATOM 588 O O . SER A 1 80 ? 11.273 7.613 -0.148 1 98.62 80 SER A O 1
ATOM 590 N N . THR A 1 81 ? 9.586 6.574 -1.134 1 97.88 81 THR A N 1
ATOM 591 C CA . THR A 1 81 ? 10.477 5.617 -1.779 1 97.88 81 THR A CA 1
ATOM 592 C C . THR A 1 81 ? 11.391 6.32 -2.779 1 97.88 81 THR A C 1
ATOM 594 O O . THR A 1 81 ? 12.586 6.035 -2.84 1 97.88 81 THR A O 1
ATOM 597 N N . ARG A 1 82 ? 10.812 7.168 -3.541 1 97.31 82 ARG A N 1
ATOM 598 C CA . ARG A 1 82 ? 11.617 7.945 -4.477 1 97.31 82 ARG A CA 1
ATOM 599 C C . ARG A 1 82 ? 12.75 8.672 -3.756 1 97.31 82 ARG A C 1
ATOM 601 O O . ARG A 1 82 ? 13.891 8.672 -4.223 1 97.31 82 ARG A O 1
ATOM 608 N N . GLN A 1 83 ? 12.461 9.203 -2.627 1 97.69 83 GLN A N 1
ATOM 609 C CA . GLN A 1 83 ? 13.492 9.922 -1.887 1 97.69 83 GLN A CA 1
ATOM 610 C C . GLN A 1 83 ? 14.531 8.969 -1.312 1 97.69 83 GLN A C 1
ATOM 612 O O . GLN A 1 83 ? 15.727 9.25 -1.337 1 97.69 83 GLN A O 1
ATOM 617 N N . VAL A 1 84 ? 14.086 7.867 -0.839 1 97.31 84 VAL A N 1
ATOM 618 C CA . VAL A 1 84 ? 15.016 6.855 -0.342 1 97.31 84 VAL A CA 1
ATOM 619 C C . VAL A 1 84 ? 15.961 6.43 -1.46 1 97.31 84 VAL A C 1
ATOM 621 O O . VAL A 1 84 ? 17.172 6.324 -1.25 1 97.31 84 VAL A O 1
ATOM 624 N N . LEU A 1 85 ? 15.398 6.246 -2.662 1 95.5 85 LEU A N 1
ATOM 625 C CA . LEU A 1 85 ? 16.188 5.754 -3.785 1 95.5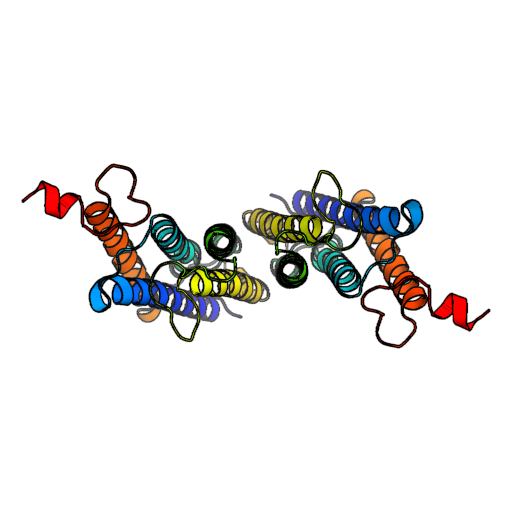 85 LEU A CA 1
ATOM 626 C C . LEU A 1 85 ? 17.188 6.805 -4.25 1 95.5 85 LEU A C 1
ATOM 628 O O . LEU A 1 85 ? 18.266 6.469 -4.758 1 95.5 85 LEU A O 1
ATOM 632 N N . LEU A 1 86 ? 16.828 8.078 -4.035 1 95.12 86 LEU A N 1
ATOM 633 C CA . LEU A 1 86 ? 17.75 9.164 -4.367 1 95.12 86 LEU A CA 1
ATOM 634 C C . LEU A 1 86 ? 19.016 9.078 -3.531 1 95.12 86 LEU A C 1
ATOM 636 O O . LEU A 1 86 ? 20.094 9.5 -3.973 1 95.12 86 LEU A O 1
ATOM 640 N N . HIS A 1 87 ? 18.953 8.477 -2.365 1 94.81 87 HIS A N 1
ATOM 641 C CA . HIS A 1 87 ? 20.062 8.469 -1.428 1 94.81 87 HIS A CA 1
ATOM 642 C C . HIS A 1 87 ? 20.484 7.039 -1.073 1 94.81 87 HIS A C 1
ATOM 644 O O . HIS A 1 87 ? 21.031 6.797 -0 1 94.81 87 HIS A O 1
ATOM 650 N N . ILE A 1 88 ? 20.234 6.086 -1.971 1 91.25 88 ILE A N 1
ATOM 651 C CA . ILE A 1 88 ? 20.359 4.676 -1.621 1 91.25 88 ILE A CA 1
ATOM 652 C C . ILE A 1 88 ? 21.812 4.223 -1.775 1 91.25 88 ILE A C 1
ATOM 654 O O . ILE A 1 88 ? 22.219 3.209 -1.206 1 91.25 88 ILE A O 1
ATOM 658 N N . LEU A 1 89 ? 22.609 4.945 -2.555 1 90.19 89 LEU A N 1
ATOM 659 C CA . LEU A 1 89 ? 23.953 4.473 -2.902 1 90.19 89 LEU A CA 1
ATOM 660 C C . LEU A 1 89 ? 24.906 4.609 -1.718 1 90.19 89 LEU A C 1
ATOM 662 O O . LEU A 1 89 ? 24.797 5.566 -0.945 1 90.19 89 LEU A O 1
ATOM 666 N N . PRO A 1 90 ? 25.781 3.627 -1.586 1 88.44 90 PRO A N 1
ATOM 667 C CA . PRO A 1 90 ? 26.781 3.738 -0.512 1 88.44 90 PRO A CA 1
ATOM 668 C C . PRO A 1 90 ? 27.547 5.055 -0.557 1 88.44 90 PRO A C 1
ATOM 670 O O . PRO A 1 90 ? 27.891 5.539 -1.64 1 88.44 90 PRO A O 1
ATOM 673 N N . GLY A 1 91 ? 27.781 5.676 0.638 1 90.56 91 GLY A N 1
ATOM 674 C CA . GLY A 1 91 ? 28.547 6.91 0.715 1 90.56 91 GLY A CA 1
ATOM 675 C C . GLY A 1 91 ? 27.688 8.148 0.646 1 90.56 91 GLY A C 1
ATOM 676 O O . GLY A 1 91 ? 28.156 9.258 0.902 1 90.56 91 GLY A O 1
ATOM 677 N N . ASP A 1 92 ? 26.453 8.023 0.215 1 93 92 ASP A N 1
ATOM 678 C CA . ASP A 1 92 ? 25.531 9.156 0.199 1 93 92 ASP A CA 1
ATOM 679 C C . ASP A 1 92 ? 25.172 9.594 1.617 1 93 92 ASP A C 1
ATOM 681 O O . ASP A 1 92 ? 24.781 8.766 2.445 1 93 92 ASP A O 1
ATOM 685 N N . ALA A 1 93 ? 25.281 10.805 1.979 1 93.19 93 ALA A N 1
ATOM 686 C CA . ALA A 1 93 ? 25.047 11.32 3.322 1 93.19 93 ALA A CA 1
ATOM 687 C C . ALA A 1 93 ? 23.562 11.438 3.619 1 93.19 93 ALA A C 1
ATOM 689 O O . ALA A 1 93 ? 23.156 11.547 4.781 1 93.19 93 ALA A O 1
ATOM 690 N N . GLY A 1 94 ? 22.688 11.336 2.535 1 94.06 94 GLY A N 1
ATOM 691 C CA . GLY A 1 94 ? 21.266 11.586 2.703 1 94.06 94 GLY A CA 1
ATOM 692 C C . GLY A 1 94 ? 20.938 13.055 2.883 1 94.06 94 GLY A C 1
ATOM 693 O O . GLY A 1 94 ? 21.766 13.922 2.605 1 94.06 94 GLY A O 1
ATOM 694 N N . TYR A 1 95 ? 19.703 13.312 3.131 1 94.38 95 TYR A N 1
ATOM 695 C CA . TYR A 1 95 ? 19.25 14.664 3.428 1 94.38 95 TYR A CA 1
ATOM 696 C C . TYR A 1 95 ? 18.781 14.781 4.875 1 94.38 95 TYR A C 1
ATOM 698 O O . TYR A 1 95 ? 17.969 13.977 5.336 1 94.38 95 TYR A O 1
ATOM 706 N N . GLY A 1 96 ? 19.375 15.695 5.52 1 92.69 96 GLY A N 1
ATOM 707 C CA . GLY A 1 96 ? 18.938 15.969 6.879 1 92.69 96 GLY A CA 1
ATOM 708 C C . GLY A 1 96 ? 19.453 14.961 7.887 1 92.69 96 GLY A C 1
ATOM 709 O O . GLY A 1 96 ? 20.156 14.016 7.523 1 92.69 96 GLY A O 1
ATOM 710 N N . SER A 1 97 ? 19.219 15.164 9.133 1 94.25 97 SER A N 1
ATOM 711 C CA . SER A 1 97 ? 19.641 14.312 10.234 1 94.25 97 SER A CA 1
ATOM 712 C C . SER A 1 97 ? 18.875 13 10.258 1 94.25 97 SER A C 1
ATOM 714 O O . SER A 1 97 ? 17.859 12.852 9.562 1 94.25 97 SER A O 1
ATOM 716 N N . ALA A 1 98 ? 19.5 12.031 11.039 1 94.88 98 ALA A N 1
ATOM 717 C CA . ALA A 1 98 ? 18.859 10.719 11.188 1 94.88 98 ALA A CA 1
ATOM 718 C C . ALA A 1 98 ? 18.266 10.547 12.586 1 94.88 98 ALA A C 1
ATOM 720 O O . ALA A 1 98 ? 18.797 11.086 13.562 1 94.88 98 ALA A O 1
ATOM 721 N N . LEU A 1 99 ? 17.141 9.906 12.664 1 94.38 99 LEU A N 1
ATOM 722 C CA . LEU A 1 99 ? 16.531 9.469 13.922 1 94.38 99 LEU A CA 1
ATOM 723 C C . LEU A 1 99 ? 16.594 7.953 14.055 1 94.38 99 LEU A C 1
ATOM 725 O O . LEU A 1 99 ? 16 7.227 13.258 1 94.38 99 LEU A O 1
ATOM 729 N N . LEU A 1 100 ? 17.359 7.508 15.047 1 95.5 100 LEU A N 1
ATOM 730 C CA . LEU A 1 100 ? 17.562 6.082 15.281 1 95.5 100 LEU A CA 1
ATOM 731 C C . LEU A 1 100 ? 18.172 5.41 14.055 1 95.5 100 LEU A C 1
ATOM 733 O O . LEU A 1 100 ? 17.75 4.328 13.656 1 95.5 100 LEU A O 1
ATOM 737 N N . GLY A 1 101 ? 19.031 6.117 13.352 1 94.38 101 GLY A N 1
ATOM 738 C CA . GLY A 1 101 ? 19.812 5.539 12.266 1 94.38 101 GLY A CA 1
ATOM 739 C C . GLY A 1 101 ? 19.141 5.691 10.914 1 94.38 101 GLY A C 1
ATOM 740 O O . GLY A 1 101 ? 19.734 5.34 9.883 1 94.38 101 GLY A O 1
ATOM 741 N N . TYR A 1 102 ? 17.906 6.176 10.883 1 96.38 102 TYR A N 1
ATOM 742 C CA . TYR A 1 102 ? 17.203 6.348 9.617 1 96.38 102 TYR A CA 1
ATOM 743 C C . TYR A 1 102 ? 16.844 7.812 9.383 1 96.38 102 TYR A C 1
ATOM 745 O O . TYR A 1 102 ? 16.484 8.523 10.328 1 96.38 102 TYR A O 1
ATOM 753 N N . HIS A 1 103 ? 17.016 8.188 8.156 1 97 103 HIS A N 1
ATOM 754 C CA . HIS A 1 103 ? 16.594 9.547 7.82 1 97 103 HIS A CA 1
ATOM 755 C C . HIS A 1 103 ? 15.086 9.688 7.879 1 97 103 HIS A C 1
ATOM 757 O O . HIS A 1 103 ? 14.359 8.688 7.852 1 97 103 HIS A O 1
ATOM 763 N N . TYR A 1 104 ? 14.586 10.852 7.934 1 97.12 104 TYR A N 1
ATOM 764 C CA . TYR A 1 104 ? 13.164 11.109 8.141 1 97.12 104 TYR A CA 1
ATOM 765 C C . TYR A 1 104 ? 12.344 10.617 6.961 1 97.12 104 TYR A C 1
ATOM 767 O O . TYR A 1 104 ? 11.195 10.188 7.129 1 97.12 104 TYR A O 1
ATOM 775 N N . TYR A 1 105 ? 12.891 10.672 5.723 1 97.88 105 TYR A N 1
ATOM 776 C CA . TYR A 1 105 ? 12.133 10.172 4.582 1 97.88 105 TYR A CA 1
ATOM 777 C C . TYR A 1 105 ? 11.969 8.656 4.652 1 97.88 105 TYR A C 1
ATOM 779 O O . TYR A 1 105 ? 11.008 8.102 4.109 1 97.88 105 TYR A O 1
ATOM 787 N N . SER A 1 106 ? 12.906 7.926 5.273 1 98.06 106 SER A N 1
ATOM 788 C CA . SER A 1 106 ? 12.727 6.504 5.539 1 98.06 106 SER A CA 1
ATOM 789 C C . SER A 1 106 ? 11.633 6.262 6.57 1 98.06 106 SER A C 1
ATOM 791 O O . SER A 1 106 ? 10.812 5.355 6.414 1 98.06 106 SER A O 1
ATOM 793 N N . TRP A 1 107 ? 11.672 7.055 7.578 1 98.31 107 TRP A N 1
ATOM 794 C CA . TRP A 1 107 ? 10.609 6.984 8.578 1 98.31 107 TRP A CA 1
ATOM 795 C C . TRP A 1 107 ? 9.258 7.301 7.957 1 98.31 107 TRP A C 1
ATOM 797 O O . TRP A 1 107 ? 8.234 6.723 8.344 1 98.31 107 TRP A O 1
ATOM 807 N N . ALA A 1 108 ? 9.234 8.266 7.051 1 98.75 108 ALA A N 1
ATOM 808 C CA . ALA A 1 108 ? 7.992 8.562 6.344 1 98.75 108 ALA A CA 1
ATOM 809 C C . ALA A 1 108 ? 7.48 7.34 5.586 1 98.75 108 ALA A C 1
ATOM 811 O O . ALA A 1 108 ? 6.289 7.035 5.617 1 98.75 108 ALA A O 1
ATOM 812 N N . LEU A 1 109 ? 8.383 6.656 4.902 1 98.62 109 LEU A N 1
ATOM 813 C CA . LEU A 1 109 ? 8.008 5.453 4.172 1 98.62 109 LEU A CA 1
ATOM 814 C C . LEU A 1 109 ? 7.41 4.41 5.109 1 98.62 109 LEU A C 1
ATOM 816 O O . LEU A 1 109 ? 6.355 3.84 4.82 1 98.62 109 LEU A O 1
ATOM 820 N N . ILE A 1 110 ? 8.055 4.168 6.223 1 98.5 110 ILE A N 1
ATOM 821 C CA . ILE A 1 110 ? 7.559 3.232 7.227 1 98.5 110 ILE A CA 1
ATOM 822 C C . ILE A 1 110 ? 6.176 3.676 7.703 1 98.5 110 ILE A C 1
ATOM 824 O O . ILE A 1 110 ? 5.273 2.85 7.867 1 98.5 110 ILE A O 1
ATOM 828 N N . GLY A 1 111 ? 6.039 4.938 7.949 1 98.69 111 GLY A N 1
ATOM 829 C CA . GLY A 1 111 ? 4.762 5.48 8.383 1 98.69 111 GLY A CA 1
ATOM 830 C C . GLY A 1 111 ? 3.645 5.246 7.391 1 98.69 111 GLY A C 1
ATOM 831 O O . GLY A 1 111 ? 2.543 4.84 7.766 1 98.69 111 GLY A O 1
ATOM 832 N N . PHE A 1 112 ? 3.885 5.52 6.121 1 98.88 112 PHE A N 1
ATOM 833 C CA . PHE A 1 112 ? 2.863 5.336 5.098 1 98.88 112 PHE A CA 1
ATOM 834 C C . PHE A 1 112 ? 2.506 3.861 4.945 1 98.88 112 PHE A C 1
ATOM 836 O O . PHE A 1 112 ? 1.335 3.518 4.77 1 98.88 112 PHE A O 1
ATOM 843 N N . VAL A 1 113 ? 3.492 2.975 4.98 1 98.75 113 VAL A N 1
ATOM 844 C CA . VAL A 1 113 ? 3.225 1.543 4.898 1 98.75 113 VAL A CA 1
ATOM 845 C C . VAL A 1 113 ? 2.406 1.098 6.105 1 98.75 113 VAL A C 1
ATOM 847 O O . VAL A 1 113 ? 1.441 0.341 5.969 1 98.75 113 VAL A O 1
ATOM 850 N N . ALA A 1 114 ? 2.809 1.543 7.273 1 98.75 114 ALA A N 1
ATOM 851 C CA . ALA A 1 114 ? 2.045 1.242 8.477 1 98.75 114 ALA A CA 1
ATOM 852 C C . ALA A 1 114 ? 0.601 1.719 8.352 1 98.75 114 ALA A C 1
ATOM 854 O O . ALA A 1 114 ? -0.327 1.036 8.789 1 98.75 114 ALA A O 1
ATOM 855 N N . ALA A 1 115 ? 0.424 2.885 7.773 1 98.88 115 ALA A N 1
ATOM 856 C CA . ALA A 1 115 ? -0.928 3.398 7.57 1 98.88 115 ALA A CA 1
ATOM 857 C C . ALA A 1 115 ? -1.74 2.467 6.68 1 98.88 115 ALA A C 1
ATOM 859 O O . ALA A 1 115 ? -2.91 2.189 6.961 1 98.88 115 ALA A O 1
ATOM 860 N N . ILE A 1 116 ? -1.146 2.021 5.59 1 98.88 116 ILE A N 1
ATOM 861 C CA . ILE A 1 116 ? -1.841 1.102 4.695 1 98.88 116 ILE A CA 1
ATOM 862 C C . ILE A 1 116 ? -2.273 -0.141 5.469 1 98.88 116 ILE A C 1
ATOM 864 O O . ILE A 1 116 ? -3.424 -0.573 5.371 1 98.88 116 ILE A O 1
ATOM 868 N N . VAL A 1 117 ? -1.417 -0.696 6.27 1 98.88 117 VAL A N 1
ATOM 869 C CA . VAL A 1 117 ? -1.692 -1.9 7.047 1 98.88 117 VAL A CA 1
ATOM 870 C C . VAL A 1 117 ? -2.805 -1.622 8.055 1 98.88 117 VAL A C 1
ATOM 872 O O . VAL A 1 117 ? -3.75 -2.402 8.18 1 98.88 117 VAL A O 1
ATOM 875 N N . LEU A 1 118 ? -2.691 -0.543 8.75 1 98.81 118 LEU A N 1
ATOM 876 C CA . LEU A 1 118 ? -3.686 -0.207 9.766 1 98.81 118 LEU A CA 1
ATOM 877 C C . LEU A 1 118 ? -5.051 0.025 9.125 1 98.81 118 LEU A C 1
ATOM 879 O O . LEU A 1 118 ? -6.074 -0.389 9.68 1 98.81 118 LEU A O 1
ATOM 883 N N . LEU A 1 119 ? -5.066 0.7 8 1 98.88 119 LEU A N 1
ATOM 884 C CA . LEU A 1 119 ? -6.324 0.91 7.289 1 98.88 119 LEU A CA 1
ATOM 885 C C . LEU A 1 119 ? -6.922 -0.419 6.836 1 98.88 119 LEU A C 1
ATOM 887 O O . LEU A 1 119 ? -8.133 -0.626 6.938 1 98.88 119 LEU A O 1
ATOM 891 N N . ALA A 1 120 ? -6.051 -1.272 6.324 1 98.88 120 ALA A N 1
ATOM 892 C CA . ALA A 1 120 ? -6.52 -2.6 5.938 1 98.88 120 ALA A CA 1
ATOM 893 C C . ALA A 1 120 ? -7.09 -3.354 7.133 1 98.88 120 ALA A C 1
ATOM 895 O O . ALA A 1 120 ? -8.125 -4.012 7.023 1 98.88 120 ALA A O 1
ATOM 896 N N . ILE A 1 121 ? -6.453 -3.283 8.25 1 98.75 121 ILE A N 1
ATOM 897 C CA . ILE A 1 121 ? -6.914 -3.963 9.453 1 98.75 121 ILE A CA 1
ATOM 898 C C . ILE A 1 121 ? -8.273 -3.408 9.875 1 98.75 121 ILE A C 1
ATOM 900 O O . ILE A 1 121 ? -9.18 -4.164 10.242 1 98.75 121 ILE A O 1
ATOM 904 N N . MET A 1 122 ? -8.469 -2.1 9.805 1 98.44 122 MET A N 1
ATOM 905 C CA . MET A 1 122 ? -9.773 -1.51 10.117 1 98.44 122 MET A CA 1
ATOM 906 C C . MET A 1 122 ? -10.859 -2.082 9.219 1 98.44 122 MET A C 1
ATOM 908 O O . MET A 1 122 ? -11.977 -2.332 9.664 1 98.44 122 MET A O 1
ATOM 912 N N . LEU A 1 123 ? -10.516 -2.311 7.965 1 98.44 123 LEU A N 1
ATOM 913 C CA . LEU A 1 123 ? -11.484 -2.762 6.969 1 98.44 123 LEU A CA 1
ATOM 914 C C . LEU A 1 123 ? -11.859 -4.223 7.199 1 98.44 123 LEU A C 1
ATOM 916 O O . LEU A 1 123 ? -12.844 -4.707 6.645 1 98.44 123 LEU A O 1
ATOM 920 N N . LEU A 1 124 ? -11.094 -4.938 8.055 1 98.38 124 LEU A N 1
ATOM 921 C CA . LEU A 1 124 ? -11.422 -6.324 8.375 1 98.38 124 LEU A CA 1
ATOM 922 C C . LEU A 1 124 ? -12.695 -6.402 9.211 1 98.38 124 LEU A C 1
ATOM 924 O O . LEU A 1 124 ? -13.336 -7.457 9.281 1 98.38 124 LEU A O 1
ATOM 928 N N . PHE A 1 125 ? -13.008 -5.324 9.82 1 97.12 125 PHE A N 1
ATOM 929 C CA . PHE A 1 125 ? -14.125 -5.348 10.758 1 97.12 125 PHE A CA 1
ATOM 930 C C . PHE A 1 125 ? -15.383 -4.777 10.117 1 97.12 125 PHE A C 1
ATOM 932 O O . PHE A 1 125 ? -15.711 -3.602 10.305 1 97.12 125 PHE A O 1
ATOM 939 N N . ASP A 1 126 ? -16.219 -5.617 9.609 1 94.94 126 ASP A N 1
ATOM 940 C CA . ASP A 1 126 ? -17.375 -5.254 8.781 1 94.94 126 ASP A CA 1
ATOM 941 C C . ASP A 1 126 ? -18.469 -4.609 9.617 1 94.94 126 ASP A C 1
ATOM 943 O O . ASP A 1 126 ? -19.25 -3.799 9.117 1 94.94 126 ASP A O 1
ATOM 947 N N . ARG A 1 127 ? -18.531 -4.855 10.852 1 93.12 127 ARG A N 1
ATOM 948 C CA . ARG A 1 127 ? -19.641 -4.426 11.68 1 93.12 127 ARG A CA 1
ATOM 949 C C . ARG A 1 127 ? -19.656 -2.91 11.844 1 93.12 127 ARG A C 1
ATOM 951 O O . ARG A 1 127 ? -20.703 -2.318 12.141 1 93.12 127 ARG A O 1
ATOM 958 N N . GLN A 1 128 ? -18.484 -2.332 11.625 1 93.44 128 GLN A N 1
ATOM 959 C CA . GLN A 1 128 ? -18.422 -0.885 11.797 1 93.44 128 GLN A CA 1
ATOM 960 C C . GLN A 1 128 ? -19.25 -0.168 10.734 1 93.44 128 GLN A C 1
ATOM 962 O O . GLN A 1 128 ? -19.594 1.002 10.898 1 93.44 128 GLN A O 1
ATOM 967 N N . PHE A 1 129 ? -19.625 -0.913 9.734 1 93 129 PHE A N 1
ATOM 968 C CA . PHE A 1 129 ? -20.297 -0.269 8.617 1 93 129 PHE A CA 1
ATOM 969 C C . PHE A 1 129 ? -21.797 -0.549 8.664 1 93 129 PHE A C 1
ATOM 971 O O . PHE A 1 129 ? -22.547 -0.163 7.758 1 93 129 PHE A O 1
ATOM 978 N N . ASP A 1 130 ? -22.312 -1.182 9.586 1 86.12 130 ASP A N 1
ATOM 979 C CA . ASP A 1 130 ? -23.703 -1.604 9.656 1 86.12 130 ASP A CA 1
ATOM 980 C C . ASP A 1 130 ? -24.625 -0.407 9.867 1 86.12 130 ASP A C 1
ATOM 982 O O . ASP A 1 130 ? -25.781 -0.413 9.422 1 86.12 130 ASP A O 1
ATOM 986 N N . HIS A 1 131 ? -24.172 0.615 10.602 1 71.12 131 HIS A N 1
ATOM 987 C CA . HIS A 1 131 ? -25.094 1.698 10.945 1 71.12 131 HIS A CA 1
ATOM 988 C C . HIS A 1 131 ? -24.922 2.883 10 1 71.12 131 HIS A C 1
ATOM 990 O O . HIS A 1 131 ? -25.219 4.023 10.367 1 71.12 131 HIS A O 1
ATOM 996 N N . ARG A 1 132 ? -24.328 2.738 8.977 1 63.56 132 ARG A N 1
ATOM 997 C CA . ARG A 1 132 ? -24.188 3.846 8.031 1 63.56 132 ARG A CA 1
ATOM 998 C C . ARG A 1 132 ? -25.516 4.566 7.828 1 63.56 132 ARG A C 1
ATOM 1000 O O . ARG A 1 132 ? -25.547 5.777 7.598 1 63.56 132 ARG A O 1
ATOM 1007 N N . ALA A 1 133 ? -26.578 3.986 7.996 1 56.34 133 ALA A N 1
ATOM 1008 C CA . ALA A 1 133 ? -27.891 4.559 7.719 1 56.34 133 ALA A CA 1
ATOM 1009 C C . ALA A 1 133 ? -28.469 5.25 8.953 1 56.34 133 ALA A C 1
ATOM 1011 O O . ALA A 1 133 ? -29.453 5.977 8.859 1 56.34 133 ALA A O 1
ATOM 1012 N N . THR A 1 134 ? -27.766 4.949 9.938 1 59.81 134 THR A N 1
ATOM 1013 C CA . THR A 1 134 ? -28.453 5.48 11.109 1 59.81 134 THR A CA 1
ATOM 1014 C C . THR A 1 134 ? -27.797 6.773 11.586 1 59.81 134 THR A C 1
ATOM 1016 O O . THR A 1 134 ? -26.672 7.086 11.188 1 59.81 134 THR A O 1
ATOM 1019 N N . GLN A 1 135 ? -28.469 7.613 12.398 1 62.34 135 GLN A N 1
ATOM 1020 C CA . GLN A 1 135 ? -28.109 8.938 12.906 1 62.34 135 GLN A CA 1
ATOM 1021 C C . GLN A 1 135 ? -26.719 8.938 13.516 1 62.34 135 GLN A C 1
ATOM 1023 O O . GLN A 1 135 ? -26.422 8.148 14.414 1 62.34 135 GLN A O 1
ATOM 1028 N N . VAL A 1 136 ? -25.766 9.477 12.836 1 67.5 136 VAL A N 1
ATOM 1029 C CA . VAL A 1 136 ? -24.391 9.672 13.273 1 67.5 136 VAL A CA 1
ATOM 1030 C C . VAL A 1 136 ? -24.359 10.445 14.594 1 67.5 136 VAL A C 1
ATOM 1032 O O . VAL A 1 136 ? -25 11.5 14.711 1 67.5 136 VAL A O 1
ATOM 1035 N N . GLN A 1 137 ? -23.859 9.836 15.625 1 76.88 137 GLN A N 1
ATOM 1036 C CA . GLN A 1 137 ? -23.672 10.5 16.906 1 76.88 137 GLN A CA 1
ATOM 1037 C C . GLN A 1 137 ? -22.594 11.578 16.812 1 76.88 137 GLN A C 1
ATOM 1039 O O . GLN A 1 137 ? -21.641 11.445 16.047 1 76.88 137 GLN A O 1
ATOM 1044 N N . PRO A 1 138 ? -22.844 12.648 17.578 1 86.12 138 PRO A N 1
ATOM 1045 C CA . PRO A 1 138 ? -21.797 13.672 17.594 1 86.12 138 PRO A CA 1
ATOM 1046 C C . PRO A 1 138 ? -20.453 13.141 18.078 1 86.12 138 PRO A C 1
ATOM 1048 O O . PRO A 1 138 ? -20.406 12.281 18.969 1 86.12 138 PRO A O 1
ATOM 1051 N N . PRO A 1 139 ? -19.391 13.578 17.438 1 90.19 139 PRO A N 1
ATOM 1052 C CA . PRO A 1 139 ? -18.078 13.078 17.828 1 90.19 139 PRO A CA 1
ATOM 1053 C C . PRO A 1 139 ? -17.719 13.445 19.266 1 90.19 139 PRO A C 1
ATOM 1055 O O . PRO A 1 139 ? -18.141 14.492 19.766 1 90.19 139 PRO A O 1
ATOM 1058 N N . SER A 1 140 ? -17.016 12.625 19.953 1 94 140 SER A N 1
ATOM 1059 C CA . SER A 1 140 ? -16.516 12.883 21.297 1 94 140 SER A CA 1
ATOM 1060 C C . SER A 1 140 ? -15.547 14.047 21.312 1 94 140 SER A C 1
ATOM 1062 O O . SER A 1 140 ? -14.984 14.414 20.281 1 94 140 SER A O 1
ATOM 1064 N N . ARG A 1 141 ? -15.359 14.656 22.5 1 96.12 141 ARG A N 1
ATOM 1065 C CA . ARG A 1 141 ? -14.383 15.727 22.672 1 96.12 141 ARG A CA 1
ATOM 1066 C C . ARG A 1 141 ? -12.984 15.25 22.297 1 96.12 141 ARG A C 1
ATOM 1068 O O . ARG A 1 141 ? -12.188 16 21.734 1 96.12 141 ARG A O 1
ATOM 1075 N N . PHE A 1 142 ? -12.742 14.055 22.656 1 97.56 142 PHE A N 1
ATOM 1076 C CA . PHE A 1 142 ? -11.461 13.43 22.328 1 97.56 142 PHE A CA 1
ATOM 1077 C C . PHE A 1 142 ? -11.242 13.414 20.812 1 97.56 142 PHE A C 1
ATOM 1079 O O . PHE A 1 142 ? -10.172 13.812 20.344 1 97.56 142 PHE A O 1
ATOM 1086 N N . ALA A 1 143 ? -12.227 13.023 20.094 1 97.62 143 ALA A N 1
ATOM 1087 C CA . ALA A 1 143 ? -12.141 12.953 18.625 1 97.62 143 ALA A CA 1
ATOM 1088 C C . ALA A 1 143 ? -12.086 14.352 18.016 1 97.62 143 ALA A C 1
ATOM 1090 O O . ALA A 1 143 ? -11.328 14.594 17.078 1 97.62 143 ALA A O 1
ATOM 1091 N N . GLN A 1 144 ? -12.852 15.242 18.562 1 97.31 144 GLN A N 1
ATOM 1092 C CA . GLN A 1 144 ? -12.844 16.625 18.078 1 97.31 144 GLN A CA 1
ATOM 1093 C C . GLN A 1 144 ? -11.477 17.266 18.266 1 97.31 144 GLN A C 1
ATOM 1095 O O . GLN A 1 144 ? -11.008 18 17.391 1 97.31 144 GLN A O 1
ATOM 1100 N N . GLY A 1 145 ? -10.914 17.016 19.422 1 98.31 145 GLY A N 1
ATOM 1101 C CA . GLY A 1 145 ? -9.57 17.516 19.672 1 98.31 145 GLY A CA 1
ATOM 1102 C C . GLY A 1 145 ? -8.562 17.062 18.641 1 98.31 145 GLY A C 1
ATOM 1103 O O . GLY A 1 145 ? -7.719 17.844 18.188 1 98.31 145 GLY A O 1
ATOM 1104 N N . ALA A 1 146 ? -8.633 15.812 18.266 1 98.56 146 ALA A N 1
ATOM 1105 C CA . ALA A 1 146 ? -7.723 15.258 17.266 1 98.56 146 ALA A CA 1
ATOM 1106 C C . ALA A 1 146 ? -7.906 15.945 15.914 1 98.56 146 ALA A C 1
ATOM 1108 O O . ALA A 1 146 ? -6.926 16.266 15.234 1 98.56 146 ALA A O 1
ATOM 1109 N N . VAL A 1 147 ? -9.141 16.156 15.539 1 98.5 147 VAL A N 1
ATOM 1110 C CA . VAL A 1 147 ? -9.453 16.812 14.266 1 98.5 147 VAL A CA 1
ATOM 1111 C C . VAL A 1 147 ? -8.867 18.219 14.25 1 98.5 147 VAL A C 1
ATOM 1113 O O . VAL A 1 147 ? -8.195 18.609 13.289 1 98.5 147 VAL A O 1
ATOM 1116 N N . TRP A 1 148 ? -9.07 18.969 15.289 1 98.44 148 TRP A N 1
ATOM 1117 C CA . TRP A 1 148 ? -8.562 20.344 15.359 1 98.44 148 TRP A CA 1
ATOM 1118 C C . TRP A 1 148 ? -7.043 20.359 15.367 1 98.44 148 TRP A C 1
ATOM 1120 O O . TRP A 1 148 ? -6.422 21.234 14.758 1 98.44 148 TRP A O 1
ATOM 1130 N N . LEU A 1 149 ? -6.477 19.406 16.062 1 98.75 149 LEU A N 1
ATOM 1131 C CA . LEU A 1 149 ? -5.02 19.328 16.156 1 98.75 149 LEU A CA 1
ATOM 1132 C C . LEU A 1 149 ? -4.402 19.094 14.773 1 98.75 149 LEU A C 1
ATOM 1134 O O . LEU A 1 149 ? -3.496 19.828 14.367 1 98.75 149 LEU A O 1
ATOM 1138 N N . VAL A 1 150 ? -4.914 18.172 14.07 1 98.75 150 VAL A N 1
ATOM 1139 C CA . VAL A 1 150 ? -4.348 17.844 12.766 1 98.75 150 VAL A CA 1
ATOM 1140 C C . VAL A 1 150 ? -4.633 18.984 11.781 1 98.75 150 VAL A C 1
ATOM 1142 O O . VAL A 1 150 ? -3.785 19.328 10.961 1 98.75 150 VAL A O 1
ATOM 1145 N N . THR A 1 151 ? -5.805 19.547 11.891 1 98.56 151 THR A N 1
ATOM 1146 C CA . THR A 1 151 ? -6.141 20.672 11.023 1 98.56 151 THR A CA 1
ATOM 1147 C C . THR A 1 151 ? -5.223 21.859 11.297 1 98.56 151 THR A C 1
ATOM 1149 O O . THR A 1 151 ? -4.734 22.5 10.367 1 98.56 151 THR A O 1
ATOM 1152 N N . GLY A 1 152 ? -5 22.156 12.547 1 98.62 152 GLY A N 1
ATOM 1153 C CA . GLY A 1 152 ? -4.094 23.234 12.914 1 98.62 152 GLY A CA 1
ATOM 1154 C C . GLY A 1 152 ? -2.672 23 12.43 1 98.62 152 GLY A C 1
ATOM 1155 O O . GLY A 1 152 ? -2.049 23.906 11.867 1 98.62 152 GLY A O 1
ATOM 1156 N N . LEU A 1 153 ? -2.176 21.766 12.648 1 98.69 153 LEU A N 1
ATOM 1157 C CA . LEU A 1 153 ? -0.825 21.438 12.211 1 98.69 153 LEU A CA 1
ATOM 1158 C C . LEU A 1 153 ? -0.713 21.516 10.688 1 98.69 153 LEU A C 1
ATOM 1160 O O . LEU A 1 153 ? 0.326 21.906 10.156 1 98.69 153 LEU A O 1
ATOM 1164 N N . THR A 1 154 ? -1.729 21.109 10 1 98.44 154 THR A N 1
ATOM 1165 C CA . THR A 1 154 ? -1.759 21.188 8.547 1 98.44 154 THR A CA 1
ATOM 1166 C C . THR A 1 154 ? -1.673 22.641 8.078 1 98.44 154 THR A C 1
ATOM 1168 O O . THR A 1 154 ? -0.89 22.969 7.188 1 98.44 154 THR A O 1
ATOM 1171 N N . ALA A 1 155 ? -2.461 23.5 8.695 1 98.38 155 ALA A N 1
ATOM 1172 C CA . ALA A 1 155 ? -2.422 24.922 8.375 1 98.38 155 ALA A CA 1
ATOM 1173 C C . ALA A 1 155 ? -1.032 25.516 8.609 1 98.38 155 ALA A C 1
ATOM 1175 O O . ALA A 1 155 ? -0.523 26.281 7.793 1 98.38 155 ALA A O 1
ATOM 1176 N N . LEU A 1 156 ? -0.435 25.156 9.727 1 98.06 156 LEU A N 1
ATOM 1177 C CA . LEU A 1 156 ? 0.911 25.625 10.047 1 98.06 156 LEU A CA 1
ATOM 1178 C C . LEU A 1 156 ? 1.913 25.141 9 1 98.06 156 LEU A C 1
ATOM 1180 O O . LEU A 1 156 ? 2.838 25.875 8.641 1 98.06 156 LEU A O 1
ATOM 1184 N N . ASN A 1 157 ? 1.753 23.953 8.539 1 97.38 157 ASN A N 1
ATOM 1185 C CA . ASN A 1 157 ? 2.625 23.422 7.492 1 97.38 157 ASN A CA 1
ATOM 1186 C C . ASN A 1 157 ? 2.5 24.234 6.199 1 97.38 157 ASN A C 1
ATOM 1188 O O . ASN A 1 157 ? 3.498 24.5 5.527 1 97.38 157 ASN A O 1
ATOM 1192 N N . VAL A 1 158 ? 1.277 24.547 5.828 1 96.81 158 VAL A N 1
ATOM 1193 C CA . VAL A 1 158 ? 1.041 25.344 4.625 1 96.81 158 VAL A CA 1
ATOM 1194 C C . VAL A 1 158 ? 1.714 26.703 4.766 1 96.81 158 VAL A C 1
ATOM 1196 O O . VAL A 1 158 ? 2.424 27.156 3.861 1 96.81 158 VAL A O 1
ATOM 1199 N N . ILE A 1 159 ? 1.522 27.312 5.891 1 96.75 159 ILE A N 1
ATOM 1200 C CA . ILE A 1 159 ? 2.107 28.625 6.152 1 96.75 159 ILE A CA 1
ATOM 1201 C C . ILE A 1 159 ? 3.631 28.531 6.109 1 96.75 159 ILE A C 1
ATOM 1203 O O . ILE A 1 159 ? 4.293 29.344 5.469 1 96.75 159 ILE A O 1
ATOM 1207 N N . SER A 1 160 ? 4.156 27.531 6.801 1 96.56 160 SER A N 1
ATOM 1208 C CA . SER A 1 160 ? 5.602 27.328 6.836 1 96.56 160 SER A CA 1
ATOM 1209 C C . SER A 1 160 ? 6.164 27.109 5.434 1 96.56 160 SER A C 1
ATOM 1211 O O . SER A 1 160 ? 7.227 27.625 5.09 1 96.56 160 SER A O 1
ATOM 1213 N N . THR A 1 161 ? 5.48 26.344 4.625 1 96.06 161 THR A N 1
ATOM 1214 C CA . THR A 1 161 ? 5.91 26.078 3.258 1 96.06 161 THR A CA 1
ATOM 1215 C C . THR A 1 161 ? 5.898 27.359 2.428 1 96.06 161 THR A C 1
ATOM 1217 O O . THR A 1 161 ? 6.836 27.625 1.669 1 96.06 161 THR A O 1
ATOM 1220 N N . LEU A 1 162 ? 4.871 28.156 2.607 1 95.25 162 LEU A N 1
ATOM 1221 C CA . LEU A 1 162 ? 4.789 29.422 1.892 1 95.25 162 LEU A CA 1
ATOM 1222 C C . LEU A 1 162 ? 5.934 30.344 2.297 1 95.25 162 LEU A C 1
ATOM 1224 O O . LEU A 1 162 ? 6.512 31.031 1.451 1 95.25 162 LEU A O 1
ATOM 1228 N N . LEU A 1 163 ? 6.23 30.375 3.555 1 95.25 163 LEU A N 1
ATOM 1229 C CA . LEU A 1 163 ? 7.344 31.188 4.023 1 95.25 163 LEU A CA 1
ATOM 1230 C C . LEU A 1 163 ? 8.664 30.688 3.453 1 95.25 163 LEU A C 1
ATOM 1232 O O . LEU A 1 163 ? 9.539 31.484 3.1 1 95.25 163 LEU A O 1
ATOM 1236 N N . GLU A 1 164 ? 8.773 29.406 3.377 1 95.06 164 GLU A N 1
ATOM 1237 C CA . GLU A 1 164 ? 10.023 28.797 2.941 1 95.06 164 GLU A CA 1
ATOM 1238 C C . GLU A 1 164 ? 10.211 28.922 1.433 1 95.06 164 GLU A C 1
ATOM 1240 O O . GLU A 1 164 ? 11.266 29.344 0.968 1 95.06 164 GLU A O 1
ATOM 1245 N N . CYS A 1 165 ? 9.211 28.656 0.654 1 94.31 165 CYS A N 1
ATOM 1246 C CA . CYS A 1 165 ? 9.336 28.531 -0.794 1 94.31 165 CYS A CA 1
ATOM 1247 C C . CYS A 1 165 ? 8.805 29.766 -1.501 1 94.31 165 CYS A C 1
ATOM 1249 O O . CYS A 1 165 ? 9.109 30 -2.672 1 94.31 165 CYS A O 1
ATOM 1251 N N . GLY A 1 166 ? 7.961 30.484 -0.818 1 92.69 166 GLY A N 1
ATOM 1252 C CA . GLY A 1 166 ? 7.238 31.531 -1.511 1 92.69 166 GLY A CA 1
ATOM 1253 C C . GLY A 1 166 ? 6.152 31.016 -2.432 1 92.69 166 GLY A C 1
ATOM 1254 O O . GLY A 1 166 ? 5.449 30.062 -2.09 1 92.69 166 GLY A O 1
ATOM 1255 N N . PHE A 1 167 ? 5.945 31.734 -3.596 1 90.38 167 PHE A N 1
ATOM 1256 C CA . PHE A 1 167 ? 4.887 31.344 -4.516 1 90.38 167 PHE A CA 1
ATOM 1257 C C . PHE A 1 167 ? 5.461 30.594 -5.715 1 90.38 167 PHE A C 1
ATOM 1259 O O . PHE A 1 167 ? 4.762 30.375 -6.703 1 90.38 167 PHE A O 1
ATOM 1266 N N . GLY A 1 168 ? 6.77 30.234 -5.586 1 85.5 168 GLY A N 1
ATOM 1267 C CA . GLY A 1 168 ? 7.441 29.484 -6.637 1 85.5 168 GLY A CA 1
ATOM 1268 C C . GLY A 1 168 ? 7.883 28.094 -6.195 1 85.5 168 GLY A C 1
ATOM 1269 O O . GLY A 1 168 ? 7.348 27.547 -5.23 1 85.5 168 GLY A O 1
ATOM 1270 N N . ALA A 1 169 ? 8.797 27.531 -6.988 1 87.25 169 ALA A N 1
ATOM 1271 C CA . ALA A 1 169 ? 9.336 26.219 -6.66 1 87.25 169 ALA A CA 1
ATOM 1272 C C . ALA A 1 169 ? 10.336 26.312 -5.508 1 87.25 169 ALA A C 1
ATOM 1274 O O . ALA A 1 169 ? 11.109 27.266 -5.426 1 87.25 169 ALA A O 1
ATOM 1275 N N . CYS A 1 170 ? 10.266 25.312 -4.684 1 89.56 170 CYS A N 1
ATOM 1276 C CA . CYS A 1 170 ? 11.219 25.266 -3.58 1 89.56 170 CYS A CA 1
ATOM 1277 C C . CYS A 1 170 ? 12.602 24.828 -4.066 1 89.56 170 CYS A C 1
ATOM 1279 O O . CYS A 1 170 ? 12.711 24 -4.977 1 89.56 170 CYS A O 1
ATOM 1281 N N . ALA A 1 171 ? 13.578 25.438 -3.422 1 89.81 171 ALA A N 1
ATOM 1282 C CA . ALA A 1 171 ? 14.938 24.953 -3.684 1 89.81 171 ALA A CA 1
ATOM 1283 C C . ALA A 1 171 ? 15.094 23.5 -3.279 1 89.81 171 ALA A C 1
ATOM 1285 O O . ALA A 1 171 ? 14.453 23.031 -2.332 1 89.81 171 ALA A O 1
ATOM 1286 N N . ASP A 1 172 ? 15.883 22.688 -3.977 1 90.94 172 ASP A N 1
ATOM 1287 C CA . ASP A 1 172 ? 16.125 21.281 -3.66 1 90.94 172 ASP A CA 1
ATOM 1288 C C . ASP A 1 172 ? 16.734 21.125 -2.264 1 90.94 172 ASP A C 1
ATOM 1290 O O . ASP A 1 172 ? 16.375 20.203 -1.532 1 90.94 172 ASP A O 1
ATOM 1294 N N . ASN A 1 173 ? 17.672 22.062 -2.01 1 93 173 ASN A N 1
ATOM 1295 C CA . ASN A 1 173 ? 18.297 22.109 -0.691 1 93 173 ASN A CA 1
ATOM 1296 C C . ASN A 1 173 ? 18.125 23.484 -0.048 1 93 173 ASN A C 1
ATOM 1298 O O . ASN A 1 173 ? 19.078 24.281 -0.007 1 93 173 ASN A O 1
ATOM 1302 N N . PRO A 1 174 ? 16.969 23.688 0.525 1 92.69 174 PRO A N 1
ATOM 1303 C CA . PRO A 1 174 ? 16.688 25.031 1.046 1 92.69 174 PRO A CA 1
ATOM 1304 C C . PRO A 1 174 ? 17.484 25.3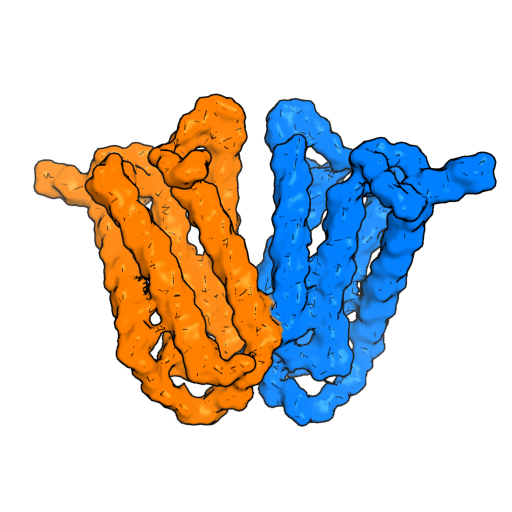59 2.307 1 92.69 174 PRO A C 1
ATOM 1306 O O . PRO A 1 174 ? 17.656 24.484 3.17 1 92.69 174 PRO A O 1
ATOM 1309 N N . VAL A 1 175 ? 17.922 26.625 2.391 1 91.25 175 VAL A N 1
ATOM 1310 C CA . VAL A 1 175 ? 18.703 27.047 3.559 1 91.25 175 VAL A CA 1
ATOM 1311 C C . VAL A 1 175 ? 18.125 28.344 4.109 1 91.25 175 VAL A C 1
ATOM 1313 O O . VAL A 1 175 ? 18.531 28.812 5.18 1 91.25 175 VAL A O 1
ATOM 1316 N N . VAL A 1 176 ? 17.156 28.891 3.41 1 91.75 176 VAL A N 1
ATOM 1317 C CA . VAL A 1 176 ? 16.547 30.141 3.861 1 91.75 176 VAL A CA 1
ATOM 1318 C C . VAL A 1 176 ? 15.039 30.094 3.617 1 91.75 176 VAL A C 1
ATOM 1320 O O . VAL A 1 176 ? 14.555 29.297 2.816 1 91.75 176 VAL A O 1
ATOM 1323 N N . TYR A 1 177 ? 14.406 30.953 4.395 1 94.19 177 TYR A N 1
ATOM 1324 C CA . TYR A 1 177 ? 13.008 31.25 4.105 1 94.19 177 TYR A CA 1
ATOM 1325 C C . TYR A 1 177 ? 12.891 32.375 3.076 1 94.19 177 TYR A C 1
ATOM 1327 O O . TYR A 1 177 ? 13.148 33.531 3.385 1 94.19 177 TYR A O 1
ATOM 1335 N N . GLU A 1 178 ? 12.422 32.062 2.023 1 91.62 178 GLU A N 1
ATOM 1336 C CA . GLU A 1 178 ? 12.477 32.969 0.883 1 91.62 178 GLU A CA 1
ATOM 1337 C C . GLU A 1 178 ? 11.625 34.219 1.128 1 91.62 178 GLU A C 1
ATOM 1339 O O . GLU A 1 178 ? 12.031 35.312 0.796 1 91.62 178 GLU A O 1
ATOM 1344 N N . LEU A 1 179 ? 10.453 34 1.687 1 91.25 179 LEU A N 1
ATOM 1345 C CA . LEU A 1 179 ? 9.555 35.156 1.869 1 91.25 179 LEU A CA 1
ATOM 1346 C C . LEU A 1 179 ? 10.023 36.031 3.027 1 91.25 179 LEU A C 1
ATOM 1348 O O . LEU A 1 179 ? 9.711 37.219 3.072 1 91.25 179 LEU A O 1
ATOM 1352 N N . LEU A 1 180 ? 10.75 35.438 3.959 1 87.25 180 LEU A N 1
ATOM 1353 C CA . LEU A 1 180 ? 11.266 36.219 5.074 1 87.25 180 LEU A CA 1
ATOM 1354 C C . LEU A 1 180 ? 12.523 36.969 4.676 1 87.25 180 LEU A C 1
ATOM 1356 O O . LEU A 1 180 ? 12.82 38.031 5.23 1 87.25 180 LEU A O 1
ATOM 1360 N N . ARG A 1 181 ? 13.266 36.531 3.742 1 80.69 181 ARG A N 1
ATOM 1361 C CA . ARG A 1 181 ? 14.453 37.188 3.229 1 80.69 181 ARG A CA 1
ATOM 1362 C C . ARG A 1 181 ? 14.07 38.312 2.281 1 80.69 181 ARG A C 1
ATOM 1364 O O . ARG A 1 181 ? 14.672 39.406 2.316 1 80.69 181 ARG A O 1
ATOM 1371 N N . SER A 1 182 ? 13.18 38.031 1.416 1 69.31 182 SER A N 1
ATOM 1372 C CA . SER A 1 182 ? 12.789 39.062 0.462 1 69.31 182 SER A CA 1
ATOM 1373 C C . SER A 1 182 ? 12.172 40.25 1.169 1 69.31 182 SER A C 1
ATOM 1375 O O . SER A 1 182 ? 12.211 41.375 0.653 1 69.31 182 SER A O 1
ATOM 1377 N N . GLY A 1 183 ? 11.523 40.031 2.252 1 54.97 183 GLY A N 1
ATOM 1378 C CA . GLY A 1 183 ? 10.922 41.125 2.967 1 54.97 183 GLY A CA 1
ATOM 1379 C C . GLY A 1 183 ? 11.93 41.906 3.809 1 54.97 183 GLY A C 1
ATOM 1380 O O . GLY A 1 183 ? 11.602 42.969 4.348 1 54.97 183 GLY A O 1
ATOM 1381 N N . ALA A 1 184 ? 13.156 41.406 4.02 1 48.25 184 ALA A N 1
ATOM 1382 C CA . ALA A 1 184 ? 14.188 42.188 4.684 1 48.25 184 ALA A CA 1
ATOM 1383 C C . ALA A 1 184 ? 15.023 42.969 3.668 1 48.25 184 ALA A C 1
ATOM 1385 O O . ALA A 1 184 ? 15.219 42.531 2.539 1 48.25 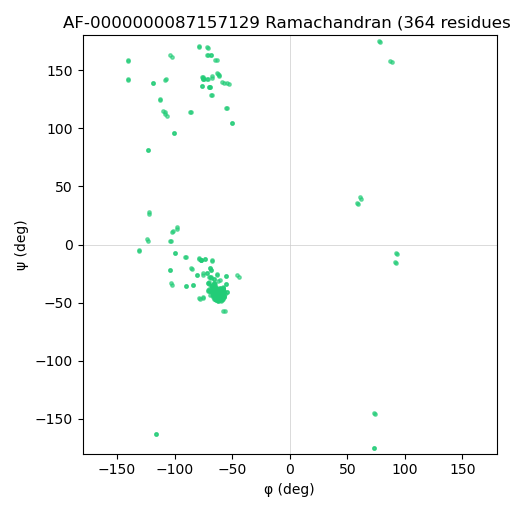184 ALA A O 1
ATOM 1386 N N . MET B 1 1 ? -21.469 1.854 -7.719 1 86.69 1 MET B N 1
ATOM 1387 C CA . MET B 1 1 ? -21.234 0.521 -8.266 1 86.69 1 MET B CA 1
ATOM 1388 C C . MET B 1 1 ? -22.125 -0.514 -7.582 1 86.69 1 MET B C 1
ATOM 1390 O O . MET B 1 1 ? -22.203 -0.555 -6.352 1 86.69 1 MET B O 1
ATOM 1394 N N . THR B 1 2 ? -22.828 -1.241 -8.406 1 85.69 2 THR B N 1
ATOM 1395 C CA . THR B 1 2 ? -23.703 -2.264 -7.852 1 85.69 2 THR B CA 1
ATOM 1396 C C . THR B 1 2 ? -22.922 -3.506 -7.457 1 85.69 2 THR B C 1
ATOM 1398 O O . THR B 1 2 ? -21.734 -3.621 -7.777 1 85.69 2 THR B O 1
ATOM 1401 N N . ASP B 1 3 ? -23.562 -4.363 -6.797 1 86.5 3 ASP B N 1
ATOM 1402 C CA . ASP B 1 3 ? -22.906 -5.598 -6.371 1 86.5 3 ASP B CA 1
ATOM 1403 C C . ASP B 1 3 ? -22.562 -6.473 -7.566 1 86.5 3 ASP B C 1
ATOM 1405 O O . ASP B 1 3 ? -21.484 -7.098 -7.594 1 86.5 3 ASP B O 1
ATOM 1409 N N . THR B 1 4 ? -23.391 -6.496 -8.625 1 87 4 THR B N 1
ATOM 1410 C CA . THR B 1 4 ? -23.125 -7.281 -9.82 1 87 4 THR B CA 1
ATOM 1411 C C . THR B 1 4 ? -21.891 -6.742 -10.555 1 87 4 THR B C 1
ATOM 1413 O O . THR B 1 4 ? -21.047 -7.516 -11.016 1 87 4 THR B O 1
ATOM 1416 N N . GLN B 1 5 ? -21.828 -5.48 -10.648 1 92.56 5 GLN B N 1
ATOM 1417 C CA . GLN B 1 5 ? -20.656 -4.852 -11.266 1 92.56 5 GLN B CA 1
ATOM 1418 C C . GLN B 1 5 ? -19.391 -5.152 -10.477 1 92.56 5 GLN B C 1
ATOM 1420 O O . GLN B 1 5 ? -18.344 -5.418 -11.055 1 92.56 5 GLN B O 1
ATOM 1425 N N . ALA B 1 6 ? -19.562 -5.094 -9.172 1 94.62 6 ALA B N 1
ATOM 1426 C CA . ALA B 1 6 ? -18.422 -5.379 -8.312 1 94.62 6 ALA B CA 1
ATOM 1427 C C . ALA B 1 6 ? -17.938 -6.816 -8.492 1 94.62 6 ALA B C 1
ATOM 1429 O O . ALA B 1 6 ? -16.734 -7.07 -8.57 1 94.62 6 ALA B O 1
ATOM 1430 N N . THR B 1 7 ? -18.828 -7.742 -8.602 1 93.94 7 THR B N 1
ATOM 1431 C CA . THR B 1 7 ? -18.453 -9.141 -8.789 1 93.94 7 THR B CA 1
ATOM 1432 C C . THR B 1 7 ? -17.766 -9.344 -10.133 1 93.94 7 THR B C 1
ATOM 1434 O O . THR B 1 7 ? -16.812 -10.125 -10.234 1 93.94 7 THR B O 1
ATOM 1437 N N . THR B 1 8 ? -18.203 -8.648 -11.125 1 96.19 8 THR B N 1
ATOM 1438 C CA . THR B 1 8 ? -17.562 -8.719 -12.438 1 96.19 8 THR B CA 1
ATOM 1439 C C . THR B 1 8 ? -16.141 -8.18 -12.367 1 96.19 8 THR B C 1
ATOM 1441 O O . THR B 1 8 ? -15.227 -8.766 -12.938 1 96.19 8 THR B O 1
ATOM 1444 N N . LEU B 1 9 ? -15.984 -7.102 -11.664 1 98.06 9 LEU B N 1
ATOM 1445 C CA . LEU B 1 9 ? -14.656 -6.512 -11.531 1 98.06 9 LEU B CA 1
ATOM 1446 C C . LEU B 1 9 ? -13.742 -7.406 -10.711 1 98.06 9 LEU B C 1
ATOM 1448 O O . LEU B 1 9 ? -12.539 -7.492 -10.977 1 98.06 9 LEU B O 1
ATOM 1452 N N . ASN B 1 10 ? -14.297 -8.039 -9.75 1 98.25 10 ASN B N 1
ATOM 1453 C CA . ASN B 1 10 ? -13.523 -9.016 -8.992 1 98.25 10 ASN B CA 1
ATOM 1454 C C . ASN B 1 10 ? -13.117 -10.203 -9.867 1 98.25 10 ASN B C 1
ATOM 1456 O O . ASN B 1 10 ? -12.008 -10.727 -9.734 1 98.25 10 ASN B O 1
ATOM 1460 N N . ALA B 1 11 ? -14.016 -10.625 -10.742 1 98.5 11 ALA B N 1
ATOM 1461 C CA . ALA B 1 11 ? -13.664 -11.688 -11.688 1 98.5 11 ALA B CA 1
ATOM 1462 C C . ALA B 1 11 ? -12.523 -11.25 -12.594 1 98.5 11 ALA B C 1
ATOM 1464 O O . ALA B 1 11 ? -11.594 -12.016 -12.852 1 98.5 11 ALA B O 1
ATOM 1465 N N . LEU B 1 12 ? -12.562 -10.047 -13.055 1 98.69 12 LEU B N 1
ATOM 1466 C CA . LEU B 1 12 ? -11.492 -9.508 -13.891 1 98.69 12 LEU B CA 1
ATOM 1467 C C . LEU B 1 12 ? -10.172 -9.477 -13.133 1 98.69 12 LEU B C 1
ATOM 1469 O O . LEU B 1 12 ? -9.117 -9.773 -13.703 1 98.69 12 LEU B O 1
ATOM 1473 N N . ALA B 1 13 ? -10.242 -9.117 -11.875 1 98.75 13 ALA B N 1
ATOM 1474 C CA . ALA B 1 13 ? -9.047 -9.133 -11.047 1 98.75 13 ALA B CA 1
ATOM 1475 C C . ALA B 1 13 ? -8.461 -10.531 -10.953 1 98.75 13 ALA B C 1
ATOM 1477 O O . ALA B 1 13 ? -7.238 -10.711 -10.984 1 98.75 13 ALA B O 1
ATOM 1478 N N . LEU B 1 14 ? -9.359 -11.516 -10.836 1 98.88 14 LEU B N 1
ATOM 1479 C CA . LEU B 1 14 ? -8.906 -12.906 -10.789 1 98.88 14 LEU B CA 1
ATOM 1480 C C . LEU B 1 14 ? -8.211 -13.297 -12.086 1 98.88 14 LEU B C 1
ATOM 1482 O O . LEU B 1 14 ? -7.191 -13.992 -12.062 1 98.88 14 LEU B O 1
ATOM 1486 N N . TYR B 1 15 ? -8.734 -12.844 -13.172 1 98.88 15 TYR B N 1
ATOM 1487 C CA . TYR B 1 15 ? -8.07 -13.102 -14.453 1 98.88 15 TYR B CA 1
ATOM 1488 C C . TYR B 1 15 ? -6.719 -12.406 -14.508 1 98.88 15 TYR B C 1
ATOM 1490 O O . TYR B 1 15 ? -5.773 -12.922 -15.117 1 98.88 15 TYR B O 1
ATOM 1498 N N . GLY B 1 16 ? -6.633 -11.234 -13.938 1 98.75 16 GLY B N 1
ATOM 1499 C CA . GLY B 1 16 ? -5.352 -10.555 -13.844 1 98.75 16 GLY B CA 1
ATOM 1500 C C . GLY B 1 16 ? -4.324 -11.336 -13.047 1 98.75 16 GLY B C 1
ATOM 1501 O O . GLY B 1 16 ? -3.17 -11.461 -13.469 1 98.75 16 GLY B O 1
ATOM 1502 N N . VAL B 1 17 ? -4.75 -11.859 -11.906 1 98.88 17 VAL B N 1
ATOM 1503 C CA . VAL B 1 17 ? -3.865 -12.688 -11.086 1 98.88 17 VAL B CA 1
ATOM 1504 C C . VAL B 1 17 ? -3.445 -13.93 -11.859 1 98.88 17 VAL B C 1
ATOM 1506 O O . VAL B 1 17 ? -2.273 -14.32 -11.836 1 98.88 17 VAL B O 1
ATOM 1509 N N . ALA B 1 18 ? -4.402 -14.516 -12.539 1 98.81 18 ALA B N 1
ATOM 1510 C CA . ALA B 1 18 ? -4.102 -15.688 -13.352 1 98.81 18 ALA B CA 1
ATOM 1511 C C . ALA B 1 18 ? -3.059 -15.367 -14.422 1 98.81 18 ALA B C 1
ATOM 1513 O O . ALA B 1 18 ? -2.158 -16.156 -14.68 1 98.81 18 ALA B O 1
ATOM 1514 N N . LEU B 1 19 ? -3.197 -14.227 -15.023 1 98.56 19 LEU B N 1
ATOM 1515 C CA . LEU B 1 19 ? -2.252 -13.797 -16.047 1 98.56 19 LEU B CA 1
ATOM 1516 C C . LEU B 1 19 ? -0.845 -13.68 -15.469 1 98.56 19 LEU B C 1
ATOM 1518 O O . LEU B 1 19 ? 0.128 -14.094 -16.109 1 98.56 19 LEU B O 1
ATOM 1522 N N . VAL B 1 20 ? -0.721 -13.148 -14.328 1 98.62 20 VAL B N 1
ATOM 1523 C CA . VAL B 1 20 ? 0.578 -12.977 -13.68 1 98.62 20 VAL B CA 1
ATOM 1524 C C . VAL B 1 20 ? 1.188 -14.344 -13.383 1 98.62 20 VAL B C 1
ATOM 1526 O O . VAL B 1 20 ? 2.365 -14.586 -13.664 1 98.62 20 VAL B O 1
ATOM 1529 N N . LEU B 1 21 ? 0.39 -15.242 -12.805 1 98.44 21 LEU B N 1
ATOM 1530 C CA . LEU B 1 21 ? 0.882 -16.578 -12.484 1 98.44 21 LEU B CA 1
ATOM 1531 C C . LEU B 1 21 ? 1.26 -17.344 -13.75 1 98.44 21 LEU B C 1
ATOM 1533 O O . LEU B 1 21 ? 2.271 -18.047 -13.781 1 98.44 21 LEU B O 1
ATOM 1537 N N . ALA B 1 22 ? 0.464 -17.188 -14.805 1 98.12 22 ALA B N 1
ATOM 1538 C CA . ALA B 1 22 ? 0.766 -17.828 -16.078 1 98.12 22 ALA B CA 1
ATOM 1539 C C . ALA B 1 22 ? 2.07 -17.281 -16.672 1 98.12 22 ALA B C 1
ATOM 1541 O O . ALA B 1 22 ? 2.855 -18.047 -17.234 1 98.12 22 ALA B O 1
ATOM 1542 N N . ALA B 1 23 ? 2.283 -16.031 -16.562 1 97.06 23 ALA B N 1
ATOM 1543 C CA . ALA B 1 23 ? 3.523 -15.414 -17.047 1 97.06 23 ALA B CA 1
ATOM 1544 C C . ALA B 1 23 ? 4.727 -15.961 -16.281 1 97.06 23 ALA B C 1
ATOM 1546 O O . ALA B 1 23 ? 5.789 -16.188 -16.859 1 97.06 23 ALA B O 1
ATOM 1547 N N . ALA B 1 24 ? 4.566 -16.141 -15.008 1 96.69 24 ALA B N 1
ATOM 1548 C CA . ALA B 1 24 ? 5.641 -16.719 -14.211 1 96.69 24 ALA B CA 1
ATOM 1549 C C . ALA B 1 24 ? 5.977 -18.125 -14.695 1 96.69 24 ALA B C 1
ATOM 1551 O O . ALA B 1 24 ? 7.152 -18.484 -14.812 1 96.69 24 ALA B O 1
ATOM 1552 N N . PHE B 1 25 ? 4.961 -18.875 -15.023 1 97.25 25 PHE B N 1
ATOM 1553 C CA . PHE B 1 25 ? 5.168 -20.234 -15.531 1 97.25 25 PHE B CA 1
ATOM 1554 C C . PHE B 1 25 ? 5.816 -20.203 -16.906 1 97.25 25 PHE B C 1
ATOM 1556 O O . PHE B 1 25 ? 6.66 -21.047 -17.219 1 97.25 25 PHE B O 1
ATOM 1563 N N . ALA B 1 26 ? 5.391 -19.281 -17.703 1 96.12 26 ALA B N 1
ATOM 1564 C CA . ALA B 1 26 ? 5.992 -19.156 -19.016 1 96.12 26 ALA B CA 1
ATOM 1565 C C . ALA B 1 26 ? 7.496 -18.891 -18.922 1 96.12 26 ALA B C 1
ATOM 1567 O O . ALA B 1 26 ? 8.289 -19.5 -19.641 1 96.12 26 ALA B O 1
ATOM 1568 N N . ALA B 1 27 ? 7.895 -18.047 -18.031 1 94.44 27 ALA B N 1
ATOM 1569 C CA . ALA B 1 27 ? 9.32 -17.797 -17.828 1 94.44 27 ALA B CA 1
ATOM 1570 C C . ALA B 1 27 ? 10.031 -19.047 -17.312 1 94.44 27 ALA B C 1
ATOM 1572 O O . ALA B 1 27 ? 11.133 -19.375 -17.766 1 94.44 27 ALA B O 1
ATOM 1573 N N . GLN B 1 28 ? 9.406 -19.75 -16.453 1 95.19 28 GLN B N 1
ATOM 1574 C CA . GLN B 1 28 ? 9.969 -20.953 -15.852 1 95.19 28 GLN B CA 1
ATOM 1575 C C . GLN B 1 28 ? 10.156 -22.047 -16.891 1 95.19 28 GLN B C 1
ATOM 1577 O O . GLN B 1 28 ? 11.219 -22.672 -16.953 1 95.19 28 GLN B O 1
ATOM 1582 N N . PHE B 1 29 ? 9.203 -22.188 -17.797 1 95.06 29 PHE B N 1
ATOM 1583 C CA . PHE B 1 29 ? 9.219 -23.359 -18.672 1 95.06 29 PHE B CA 1
ATOM 1584 C C . PHE B 1 29 ? 9.742 -23 -20.047 1 95.06 29 PHE B C 1
ATOM 1586 O O . PHE B 1 29 ? 10.414 -23.797 -20.688 1 95.06 29 PHE B O 1
ATOM 1593 N N . LEU B 1 30 ? 9.438 -21.812 -20.484 1 95.12 30 LEU B N 1
ATOM 1594 C CA . LEU B 1 30 ? 9.891 -21.422 -21.828 1 95.12 30 LEU B CA 1
ATOM 1595 C C . LEU B 1 30 ? 11.32 -20.906 -21.781 1 95.12 30 LEU B C 1
ATOM 1597 O O . LEU B 1 30 ? 12.102 -21.141 -22.703 1 95.12 30 LEU B O 1
ATOM 1601 N N . LEU B 1 31 ? 11.688 -20.234 -20.719 1 94.31 31 LEU B N 1
ATOM 1602 C CA . LEU B 1 31 ? 13.039 -19.703 -20.594 1 94.31 31 LEU B CA 1
ATOM 1603 C C . LEU B 1 31 ? 13.906 -20.609 -19.719 1 94.31 31 LEU B C 1
ATOM 1605 O O . LEU B 1 31 ? 15.094 -20.344 -19.547 1 94.31 31 LEU B O 1
ATOM 1609 N N . HIS B 1 32 ? 13.289 -21.578 -19.125 1 94.38 32 HIS B N 1
ATOM 1610 C CA . HIS B 1 32 ? 13.977 -22.562 -18.312 1 94.38 32 HIS B CA 1
ATOM 1611 C C . HIS B 1 32 ? 14.664 -21.906 -17.109 1 94.38 32 HIS B C 1
ATOM 1613 O O . HIS B 1 32 ? 15.82 -22.203 -16.828 1 94.38 32 HIS B O 1
ATOM 1619 N N . GLU B 1 33 ? 14 -21.016 -16.594 1 94.5 33 GLU B N 1
ATOM 1620 C CA . GLU B 1 33 ? 14.469 -20.312 -15.406 1 94.5 33 GLU B CA 1
ATOM 1621 C C . GLU B 1 33 ? 13.68 -20.734 -14.164 1 94.5 33 GLU B C 1
ATOM 1623 O O . GLU B 1 33 ? 12.5 -20.391 -14.031 1 94.5 33 GLU B O 1
ATOM 1628 N N . LEU B 1 34 ? 14.359 -21.422 -13.305 1 95.62 34 LEU B N 1
ATOM 1629 C CA . LEU B 1 34 ? 13.703 -21.828 -12.062 1 95.62 34 LEU B CA 1
ATOM 1630 C C . LEU B 1 34 ? 13.594 -20.656 -11.109 1 95.62 34 LEU B C 1
ATOM 1632 O O . LEU B 1 34 ? 14.539 -19.875 -10.953 1 95.62 34 LEU B O 1
ATOM 1636 N N . PRO B 1 35 ? 12.438 -20.562 -10.531 1 96.88 35 PRO B N 1
ATOM 1637 C CA . PRO B 1 35 ? 12.258 -19.422 -9.625 1 96.88 35 PRO B CA 1
ATOM 1638 C C . PRO B 1 35 ? 13.086 -19.562 -8.352 1 96.88 35 PRO B C 1
ATOM 1640 O O . PRO B 1 35 ? 13.242 -20.656 -7.816 1 96.88 35 PRO B O 1
ATOM 1643 N N . CYS B 1 36 ? 13.727 -18.516 -7.938 1 96.69 36 CYS B N 1
ATOM 1644 C CA . CYS B 1 36 ? 14.422 -18.453 -6.652 1 96.69 36 CYS B CA 1
ATOM 1645 C C . CYS B 1 36 ? 13.43 -18.406 -5.5 1 96.69 36 CYS B C 1
ATOM 1647 O O . CYS B 1 36 ? 12.227 -18.234 -5.711 1 96.69 36 CYS B O 1
ATOM 1649 N N . PRO B 1 37 ? 13.828 -18.562 -4.273 1 97.06 37 PRO B N 1
ATOM 1650 C CA . PRO B 1 37 ? 12.906 -18.625 -3.137 1 97.06 37 PRO B CA 1
ATOM 1651 C C . PRO B 1 37 ? 12.039 -17.375 -3.018 1 97.06 37 PRO B C 1
ATOM 1653 O O . PRO B 1 37 ? 10.852 -17.469 -2.711 1 97.06 37 PRO B O 1
ATOM 1656 N N . LEU B 1 38 ? 12.617 -16.203 -3.209 1 97.81 38 LEU B N 1
ATOM 1657 C CA . LEU B 1 38 ? 11.82 -14.977 -3.133 1 97.81 38 LEU B CA 1
ATOM 1658 C C . LEU B 1 38 ? 10.805 -14.922 -4.27 1 97.81 38 LEU B C 1
ATOM 1660 O O . LEU B 1 38 ? 9.695 -14.422 -4.086 1 97.81 38 LEU B O 1
ATOM 1664 N N . CYS B 1 39 ? 11.172 -15.422 -5.402 1 98 39 CYS B N 1
ATOM 1665 C CA . CYS B 1 39 ? 10.227 -15.492 -6.512 1 98 39 CYS B CA 1
ATOM 1666 C C . CYS B 1 39 ? 9.055 -16.422 -6.176 1 98 39 CYS B C 1
ATOM 1668 O O . CYS B 1 39 ? 7.906 -16.094 -6.477 1 98 39 CYS B O 1
ATOM 1670 N N . LEU B 1 40 ? 9.367 -17.516 -5.574 1 97.94 40 LEU B N 1
ATOM 1671 C CA . LEU B 1 40 ? 8.32 -18.453 -5.164 1 97.94 40 LEU B CA 1
ATOM 1672 C C . LEU B 1 40 ? 7.395 -17.812 -4.137 1 97.94 40 LEU B C 1
ATOM 1674 O O . LEU B 1 40 ? 6.176 -17.969 -4.211 1 97.94 40 LEU B O 1
ATOM 1678 N N . LEU B 1 41 ? 8.016 -17.125 -3.201 1 98.06 41 LEU B N 1
ATOM 1679 C CA . LEU B 1 41 ? 7.207 -16.453 -2.193 1 98.06 41 LEU B CA 1
ATOM 1680 C C . LEU B 1 41 ? 6.289 -15.414 -2.836 1 98.06 41 LEU B C 1
ATOM 1682 O O . LEU B 1 41 ? 5.125 -15.289 -2.455 1 98.06 41 LEU B O 1
ATOM 1686 N N . GLN B 1 42 ? 6.742 -14.688 -3.783 1 98.69 42 GLN B N 1
ATOM 1687 C CA . GLN B 1 42 ? 5.926 -13.719 -4.5 1 98.69 42 GLN B CA 1
ATOM 1688 C C . GLN B 1 42 ? 4.781 -14.398 -5.238 1 98.69 42 GLN B C 1
ATOM 1690 O O . GLN B 1 42 ? 3.658 -13.891 -5.27 1 98.69 42 GLN B O 1
ATOM 1695 N N . ARG B 1 43 ? 5.02 -15.562 -5.867 1 98.75 43 ARG B N 1
ATOM 1696 C CA . ARG B 1 43 ? 3.955 -16.312 -6.52 1 98.75 43 ARG B CA 1
ATOM 1697 C C . ARG B 1 43 ? 2.865 -16.703 -5.523 1 98.75 43 ARG B C 1
ATOM 1699 O O . ARG B 1 43 ? 1.675 -16.594 -5.824 1 98.75 43 ARG B O 1
ATOM 1706 N N . ILE B 1 44 ? 3.258 -17.125 -4.355 1 98.5 44 ILE B N 1
ATOM 1707 C CA . ILE B 1 44 ? 2.309 -17.484 -3.309 1 98.5 44 ILE B CA 1
ATOM 1708 C C . ILE B 1 44 ? 1.486 -16.266 -2.908 1 98.5 44 ILE B C 1
ATOM 1710 O O . ILE B 1 44 ? 0.272 -16.359 -2.717 1 98.5 44 ILE B O 1
ATOM 1714 N N . LEU B 1 45 ? 2.131 -15.172 -2.809 1 98.88 45 LEU B N 1
ATOM 1715 C CA . LEU B 1 45 ? 1.438 -13.961 -2.375 1 98.88 45 LEU B CA 1
ATOM 1716 C C . LEU B 1 45 ? 0.493 -13.461 -3.461 1 98.88 45 LEU B C 1
ATOM 1718 O O . LEU B 1 45 ? -0.573 -12.914 -3.16 1 98.88 45 LEU B O 1
ATOM 1722 N N . PHE B 1 46 ? 0.834 -13.641 -4.727 1 98.88 46 PHE B N 1
ATOM 1723 C CA . PHE B 1 46 ? -0.121 -13.352 -5.789 1 98.88 46 PHE B CA 1
ATOM 1724 C C . PHE B 1 46 ? -1.316 -14.297 -5.715 1 98.88 46 PHE B C 1
ATOM 1726 O O . PHE B 1 46 ? -2.461 -13.867 -5.895 1 98.88 46 PHE B O 1
ATOM 1733 N N . ALA B 1 47 ? -1.068 -15.555 -5.484 1 98.81 47 ALA B N 1
ATOM 1734 C CA . ALA B 1 47 ? -2.17 -16.5 -5.32 1 98.81 47 ALA B CA 1
ATOM 1735 C C . ALA B 1 47 ? -3.068 -16.094 -4.156 1 98.81 47 ALA B C 1
ATOM 1737 O O . ALA B 1 47 ? -4.297 -16.141 -4.266 1 98.81 47 ALA B O 1
ATOM 1738 N N . MET B 1 48 ? -2.439 -15.727 -3.1 1 98.81 48 MET B N 1
ATOM 1739 C CA . MET B 1 48 ? -3.191 -15.328 -1.912 1 98.81 48 MET B CA 1
ATOM 1740 C C . MET B 1 48 ? -3.984 -14.055 -2.172 1 98.81 48 MET B C 1
ATOM 1742 O O . MET B 1 48 ? -5.016 -13.82 -1.541 1 98.81 48 MET B O 1
ATOM 1746 N N . LEU B 1 49 ? -3.498 -13.211 -3.049 1 98.81 49 LEU B N 1
ATOM 1747 C CA . LEU B 1 49 ? -4.215 -12.008 -3.455 1 98.81 49 LEU B CA 1
ATOM 1748 C C . LEU B 1 49 ? -5.605 -12.352 -3.979 1 98.81 49 LEU B C 1
ATOM 1750 O O . LEU B 1 49 ? -6.531 -11.547 -3.871 1 98.81 49 LEU B O 1
ATOM 1754 N N . ALA B 1 50 ? -5.781 -13.523 -4.496 1 98.81 50 ALA B N 1
ATOM 1755 C CA . ALA B 1 50 ? -7.023 -13.945 -5.133 1 98.81 50 ALA B CA 1
ATOM 1756 C C . ALA B 1 50 ? -8.086 -14.289 -4.094 1 98.81 50 ALA B C 1
ATOM 1758 O O . ALA B 1 50 ? -9.273 -14.414 -4.426 1 98.81 50 ALA B O 1
ATOM 1759 N N . VAL B 1 51 ? -7.762 -14.43 -2.85 1 98.81 51 VAL B N 1
ATOM 1760 C CA . VAL B 1 51 ? -8.695 -14.867 -1.815 1 98.81 51 VAL B CA 1
ATOM 1761 C C . VAL B 1 51 ? -9.836 -13.859 -1.69 1 98.81 51 VAL B C 1
ATOM 1763 O O . VAL B 1 51 ? -11.008 -14.234 -1.688 1 98.81 51 VAL B O 1
ATOM 1766 N N . GLY B 1 52 ? -9.547 -12.609 -1.616 1 98.69 52 GLY B N 1
ATOM 1767 C CA . GLY B 1 52 ? -10.57 -11.578 -1.516 1 98.69 52 GLY B CA 1
ATOM 1768 C C . GLY B 1 52 ? -11.57 -11.617 -2.654 1 98.69 52 GLY B C 1
ATOM 1769 O O . GLY B 1 52 ? -12.773 -11.789 -2.43 1 98.69 52 GLY B O 1
ATOM 1770 N N . PRO B 1 53 ? -11.062 -11.508 -3.863 1 98.75 53 PRO B N 1
ATOM 1771 C CA . PRO B 1 53 ? -11.961 -11.555 -5.02 1 98.75 53 PRO B CA 1
ATOM 1772 C C . PRO B 1 53 ? -12.773 -12.852 -5.082 1 98.75 53 PRO B C 1
ATOM 1774 O O . PRO B 1 53 ? -13.93 -12.836 -5.5 1 98.75 53 PRO B O 1
ATOM 1777 N N . ILE B 1 54 ? -12.203 -13.977 -4.727 1 98.62 54 ILE B N 1
ATOM 1778 C CA . ILE B 1 54 ? -12.945 -15.234 -4.719 1 98.62 54 ILE B CA 1
ATOM 1779 C C . ILE B 1 54 ? -14.094 -15.148 -3.713 1 98.62 54 ILE B C 1
ATOM 1781 O O . ILE B 1 54 ? -15.227 -15.531 -4.016 1 98.62 54 ILE B O 1
ATOM 1785 N N . LEU B 1 55 ? -13.82 -14.633 -2.533 1 97.69 55 LEU B N 1
ATOM 1786 C CA . LEU B 1 55 ? -14.867 -14.477 -1.524 1 97.69 55 LEU B CA 1
ATOM 1787 C C . LEU B 1 55 ? -15.953 -13.523 -2.01 1 97.69 55 LEU B C 1
ATOM 1789 O O . LEU B 1 55 ? -17.141 -13.758 -1.772 1 97.69 55 LEU B O 1
ATOM 1793 N N . ASN B 1 56 ? -15.523 -12.477 -2.686 1 96.94 56 ASN B N 1
ATOM 1794 C CA . ASN B 1 56 ? -16.5 -11.516 -3.195 1 96.94 56 ASN B CA 1
ATOM 1795 C C . ASN B 1 56 ? -17.391 -12.148 -4.266 1 96.94 56 ASN B C 1
ATOM 1797 O O . ASN B 1 56 ? -18.594 -11.859 -4.332 1 96.94 56 ASN B O 1
ATOM 1801 N N . VAL B 1 57 ? -16.828 -12.953 -5.094 1 96.25 57 VAL B N 1
ATOM 1802 C CA . VAL B 1 57 ? -17.578 -13.633 -6.148 1 96.25 57 VAL B CA 1
ATOM 1803 C C . VAL B 1 57 ? -18.531 -14.641 -5.531 1 96.25 57 VAL B C 1
ATOM 1805 O O . VAL B 1 57 ? -19.688 -14.766 -5.98 1 96.25 57 VAL B O 1
ATOM 1808 N N . ARG B 1 58 ? -18.172 -15.273 -4.477 1 94.25 58 ARG B N 1
ATOM 1809 C CA . ARG B 1 58 ? -18.938 -16.375 -3.912 1 94.25 58 ARG B CA 1
ATOM 1810 C C . ARG B 1 58 ? -19.953 -15.867 -2.898 1 94.25 58 ARG B C 1
ATOM 1812 O O . ARG B 1 58 ? -21.062 -16.391 -2.816 1 94.25 58 ARG B O 1
ATOM 1819 N N . PHE B 1 59 ? -19.594 -14.844 -2.154 1 94 59 PHE B N 1
ATOM 1820 C CA . PHE B 1 59 ? -20.422 -14.492 -1.008 1 94 59 PHE B CA 1
ATOM 1821 C C . PHE B 1 59 ? -20.891 -13.039 -1.101 1 94 59 PHE B C 1
ATOM 1823 O O . PHE B 1 59 ? -21.562 -12.539 -0.205 1 94 59 PHE B O 1
ATOM 1830 N N . GLY B 1 60 ? -20.547 -12.414 -2.139 1 93.56 60 GLY B N 1
ATOM 1831 C CA . GLY B 1 60 ? -20.859 -11 -2.254 1 93.56 60 GLY B CA 1
ATOM 1832 C C . GLY B 1 60 ? -19.781 -10.102 -1.671 1 93.56 60 GLY B C 1
ATOM 1833 O O . GLY B 1 60 ? -19 -10.531 -0.821 1 93.56 60 GLY B O 1
ATOM 1834 N N . PRO B 1 61 ? -19.734 -8.883 -2.113 1 95.38 61 PRO B N 1
ATOM 1835 C CA . PRO B 1 61 ? -18.656 -7.977 -1.688 1 95.38 61 PRO B CA 1
ATOM 1836 C C . PRO B 1 61 ? -18.766 -7.582 -0.217 1 95.38 61 PRO B C 1
ATOM 1838 O O . PRO B 1 61 ? -19.859 -7.27 0.263 1 95.38 61 PRO B O 1
ATOM 1841 N N . ARG B 1 62 ? -17.656 -7.621 0.424 1 96.5 62 ARG B N 1
ATOM 1842 C CA . ARG B 1 62 ? -17.469 -7.137 1.789 1 96.5 62 ARG B CA 1
ATOM 1843 C C . ARG B 1 62 ? -16.125 -6.434 1.949 1 96.5 62 ARG B C 1
ATOM 1845 O O . ARG B 1 62 ? -15.125 -6.875 1.394 1 96.5 62 ARG B O 1
ATOM 1852 N N . PRO B 1 63 ? -16.109 -5.371 2.711 1 97.81 63 PRO B N 1
ATOM 1853 C CA . PRO B 1 63 ? -14.828 -4.691 2.939 1 97.81 63 PRO B CA 1
ATOM 1854 C C . PRO B 1 63 ? -13.758 -5.625 3.488 1 97.81 63 PRO B C 1
ATOM 1856 O O . PRO B 1 63 ? -12.586 -5.504 3.125 1 97.81 63 PRO B O 1
ATOM 1859 N N . SER B 1 64 ? -14.172 -6.562 4.285 1 98.31 64 SER B N 1
ATOM 1860 C CA . SER B 1 64 ? -13.195 -7.477 4.883 1 98.31 64 SER B CA 1
ATOM 1861 C C . SER B 1 64 ? -12.516 -8.328 3.818 1 98.31 64 SER B C 1
ATOM 1863 O O . SER B 1 64 ? -11.344 -8.695 3.959 1 98.31 64 SER B O 1
ATOM 1865 N N . HIS B 1 65 ? -13.25 -8.68 2.764 1 98.5 65 HIS B N 1
ATOM 1866 C CA . HIS B 1 65 ? -12.656 -9.445 1.672 1 98.5 65 HIS B CA 1
ATOM 1867 C C . HIS B 1 65 ? -11.555 -8.648 0.976 1 98.5 65 HIS B C 1
ATOM 1869 O O . HIS B 1 65 ? -10.484 -9.18 0.677 1 98.5 65 HIS B O 1
ATOM 1875 N N . TYR B 1 66 ? -11.805 -7.367 0.759 1 98.75 66 TYR B N 1
ATOM 1876 C CA . TYR B 1 66 ? -10.805 -6.477 0.171 1 98.75 66 TYR B CA 1
ATOM 1877 C C . TYR B 1 66 ? -9.617 -6.297 1.106 1 98.75 66 TYR B C 1
ATOM 1879 O O . TYR B 1 66 ? -8.469 -6.246 0.658 1 98.75 66 TYR B O 1
ATOM 1887 N N . ALA B 1 67 ? -9.898 -6.238 2.402 1 98.88 67 ALA B N 1
ATOM 1888 C CA . ALA B 1 67 ? -8.859 -6.039 3.41 1 98.88 67 ALA B CA 1
ATOM 1889 C C . ALA B 1 67 ? -7.859 -7.195 3.404 1 98.88 67 ALA B C 1
ATOM 1891 O O . ALA B 1 67 ? -6.652 -6.98 3.535 1 98.88 67 ALA B O 1
ATOM 1892 N N . LEU B 1 68 ? -8.383 -8.352 3.266 1 98.88 68 LEU B N 1
ATOM 1893 C CA . LEU B 1 68 ? -7.512 -9.516 3.209 1 98.88 68 LEU B CA 1
ATOM 1894 C C . LEU B 1 68 ? -6.535 -9.414 2.045 1 98.88 68 LEU B C 1
ATOM 1896 O O . LEU B 1 68 ? -5.336 -9.648 2.213 1 98.88 68 LEU B O 1
ATOM 1900 N N . SER B 1 69 ? -7.047 -9.047 0.909 1 98.94 69 SER B N 1
ATOM 1901 C CA . SER B 1 69 ? -6.207 -8.898 -0.274 1 98.94 69 SER B CA 1
ATOM 1902 C C . SER B 1 69 ? -5.234 -7.734 -0.117 1 98.94 69 SER B C 1
ATOM 1904 O O . SER B 1 69 ? -4.098 -7.801 -0.586 1 98.94 69 SER B O 1
ATOM 1906 N N . LEU B 1 70 ? -5.684 -6.68 0.533 1 98.88 70 LEU B N 1
ATOM 1907 C CA . LEU B 1 70 ? -4.816 -5.531 0.771 1 98.88 70 LEU B CA 1
ATOM 1908 C C . LEU B 1 70 ? -3.613 -5.926 1.619 1 98.88 70 LEU B C 1
ATOM 1910 O O . LEU B 1 70 ? -2.477 -5.578 1.289 1 98.88 70 LEU B O 1
ATOM 1914 N N . LEU B 1 71 ? -3.869 -6.625 2.672 1 98.94 71 LEU B N 1
ATOM 1915 C CA . LEU B 1 71 ? -2.787 -7.062 3.547 1 98.94 71 LEU B CA 1
ATOM 1916 C C . LEU B 1 71 ? -1.811 -7.961 2.795 1 98.94 71 LEU B C 1
ATOM 1918 O O . LEU B 1 71 ? -0.595 -7.84 2.963 1 98.94 71 LEU B O 1
ATOM 1922 N N . THR B 1 72 ? -2.369 -8.789 1.966 1 98.94 72 THR B N 1
ATOM 1923 C CA . THR B 1 72 ? -1.542 -9.664 1.143 1 98.94 72 THR B CA 1
ATOM 1924 C C . THR B 1 72 ? -0.701 -8.852 0.163 1 98.94 72 THR B C 1
ATOM 1926 O O . THR B 1 72 ? 0.483 -9.133 -0.031 1 98.94 72 THR B O 1
ATOM 1929 N N . ALA B 1 73 ? -1.333 -7.875 -0.457 1 98.94 73 ALA B N 1
ATOM 1930 C CA . ALA B 1 73 ? -0.635 -7.027 -1.421 1 98.94 73 ALA B CA 1
ATOM 1931 C C . ALA B 1 73 ? 0.524 -6.285 -0.761 1 98.94 73 ALA B C 1
ATOM 1933 O O . ALA B 1 73 ? 1.588 -6.121 -1.365 1 98.94 73 ALA B O 1
ATOM 1934 N N . VAL B 1 74 ? 0.341 -5.855 0.455 1 98.81 74 VAL B N 1
ATOM 1935 C CA . VAL B 1 74 ? 1.411 -5.184 1.182 1 98.81 74 VAL B CA 1
ATOM 1936 C C . VAL B 1 74 ? 2.559 -6.156 1.435 1 98.81 74 VAL B C 1
ATOM 1938 O O . VAL B 1 74 ? 3.725 -5.824 1.208 1 98.81 74 VAL B O 1
ATOM 1941 N N . ALA B 1 75 ? 2.219 -7.328 1.894 1 98.81 75 ALA B N 1
ATOM 1942 C CA . ALA B 1 75 ? 3.244 -8.344 2.104 1 98.81 75 ALA B CA 1
ATOM 1943 C C . ALA B 1 75 ? 4.012 -8.625 0.813 1 98.81 75 ALA B C 1
ATOM 1945 O O . ALA B 1 75 ? 5.238 -8.727 0.822 1 98.81 75 ALA B O 1
ATOM 1946 N N . GLY B 1 76 ? 3.27 -8.75 -0.275 1 98.88 76 GLY B N 1
ATOM 1947 C CA . GLY B 1 76 ? 3.906 -8.961 -1.564 1 98.88 76 GLY B CA 1
ATOM 1948 C C . GLY B 1 76 ? 4.816 -7.824 -1.979 1 98.88 76 GLY B C 1
ATOM 1949 O O . GLY B 1 76 ? 5.914 -8.055 -2.49 1 98.88 76 GLY B O 1
ATOM 1950 N N . ALA B 1 77 ? 4.344 -6.613 -1.765 1 98.81 77 ALA B N 1
ATOM 1951 C CA . ALA B 1 77 ? 5.156 -5.441 -2.086 1 98.81 77 ALA B CA 1
ATOM 1952 C C . ALA B 1 77 ? 6.438 -5.422 -1.259 1 98.81 77 ALA B C 1
ATOM 1954 O O . ALA B 1 77 ? 7.504 -5.078 -1.769 1 98.81 77 ALA B O 1
ATOM 1955 N N . VAL B 1 78 ? 6.34 -5.797 -0.024 1 98.19 78 VAL B N 1
ATOM 1956 C CA . VAL B 1 78 ? 7.508 -5.816 0.854 1 98.19 78 VAL B CA 1
ATOM 1957 C C . VAL B 1 78 ? 8.5 -6.875 0.372 1 98.19 78 VAL B C 1
ATOM 1959 O O . VAL B 1 78 ? 9.695 -6.602 0.249 1 98.19 78 VAL B O 1
ATOM 1962 N N . VAL B 1 79 ? 8.008 -8.039 0.039 1 98.62 79 VAL B N 1
ATOM 1963 C CA . VAL B 1 79 ? 8.859 -9.133 -0.411 1 98.62 79 VAL B CA 1
ATOM 1964 C C . VAL B 1 79 ? 9.523 -8.766 -1.737 1 98.62 79 VAL B C 1
ATOM 1966 O O . VAL B 1 79 ? 10.719 -8.992 -1.925 1 98.62 79 VAL B O 1
ATOM 1969 N N . SER B 1 80 ? 8.789 -8.219 -2.623 1 98.62 80 SER B N 1
ATOM 1970 C CA . SER B 1 80 ? 9.344 -7.824 -3.916 1 98.62 80 SER B CA 1
ATOM 1971 C C . SER B 1 80 ? 10.336 -6.68 -3.766 1 98.62 80 SER B C 1
ATOM 1973 O O . SER B 1 80 ? 11.344 -6.629 -4.473 1 98.62 80 SER B O 1
ATOM 1975 N N . THR B 1 81 ? 10.062 -5.793 -2.877 1 97.88 81 THR B N 1
ATOM 1976 C CA . THR B 1 81 ? 11 -4.711 -2.607 1 97.88 81 THR B CA 1
ATOM 1977 C C . THR B 1 81 ? 12.32 -5.262 -2.066 1 97.88 81 THR B C 1
ATOM 1979 O O . THR B 1 81 ? 13.391 -4.824 -2.477 1 97.88 81 THR B O 1
ATOM 1982 N N . ARG B 1 82 ? 12.195 -6.16 -1.161 1 97.31 82 ARG B N 1
ATOM 1983 C CA . ARG B 1 82 ? 13.398 -6.801 -0.638 1 97.31 82 ARG B CA 1
ATOM 1984 C C . ARG B 1 82 ? 14.234 -7.395 -1.765 1 97.31 82 ARG B C 1
ATOM 1986 O O . ARG B 1 82 ? 15.461 -7.234 -1.788 1 97.31 82 ARG B O 1
ATOM 1993 N N . GLN B 1 83 ? 13.609 -7.988 -2.705 1 97.69 83 GLN B N 1
ATOM 1994 C CA . GLN B 1 83 ? 14.344 -8.594 -3.811 1 97.69 83 GLN B CA 1
ATOM 1995 C C . GLN B 1 83 ? 14.945 -7.523 -4.723 1 97.69 83 GLN B C 1
ATOM 1997 O O . GLN B 1 83 ? 16.078 -7.656 -5.176 1 97.69 83 GLN B O 1
ATOM 2002 N N . VAL B 1 84 ? 14.219 -6.5 -4.953 1 97.25 84 VAL B N 1
ATOM 2003 C CA . VAL B 1 84 ? 14.742 -5.395 -5.746 1 97.25 84 VAL B CA 1
ATOM 2004 C C . VAL B 1 84 ? 15.984 -4.82 -5.078 1 97.25 84 VAL B C 1
ATOM 2006 O O . VAL B 1 84 ? 17 -4.566 -5.742 1 97.25 84 VAL B O 1
ATOM 2009 N N . LEU B 1 85 ? 15.922 -4.68 -3.742 1 95.5 85 LEU B N 1
ATOM 2010 C CA . LEU B 1 85 ? 17.016 -4.059 -3.006 1 95.5 85 LEU B CA 1
ATOM 2011 C C . LEU B 1 85 ? 18.25 -4.965 -3.002 1 95.5 85 LEU B C 1
ATOM 2013 O O . LEU B 1 85 ? 19.375 -4.477 -2.949 1 95.5 85 LEU B O 1
ATOM 2017 N N . LEU B 1 86 ? 18 -6.277 -3.096 1 95.06 86 LEU B N 1
ATOM 2018 C CA . LEU B 1 86 ? 19.109 -7.227 -3.182 1 95.06 86 LEU B CA 1
ATOM 2019 C C . LEU B 1 86 ? 19.922 -6.992 -4.445 1 95.06 86 LEU B C 1
ATOM 2021 O O . LEU B 1 86 ? 21.125 -7.266 -4.473 1 95.06 86 LEU B O 1
ATOM 2025 N N . HIS B 1 87 ? 19.312 -6.438 -5.48 1 94.88 87 HIS B N 1
ATOM 2026 C CA . HIS B 1 87 ? 19.969 -6.309 -6.781 1 94.88 87 HIS B CA 1
ATOM 2027 C C . HIS B 1 87 ? 20.016 -4.852 -7.227 1 94.88 87 HIS B C 1
ATOM 2029 O O . HIS B 1 87 ? 20.047 -4.566 -8.43 1 94.88 87 HIS B O 1
ATOM 2035 N N . ILE B 1 88 ? 20.031 -3.916 -6.277 1 91.19 88 ILE B N 1
ATOM 2036 C CA . ILE B 1 88 ? 19.812 -2.512 -6.605 1 91.19 88 ILE B CA 1
ATOM 2037 C C . ILE B 1 88 ? 21.141 -1.871 -7.023 1 91.19 88 ILE B C 1
ATOM 2039 O O . ILE B 1 88 ? 21.156 -0.824 -7.672 1 91.19 88 ILE B O 1
ATOM 2043 N N . LEU B 1 89 ? 22.266 -2.467 -6.656 1 90.19 89 LEU B N 1
ATOM 2044 C CA . LEU B 1 89 ? 23.562 -1.812 -6.852 1 90.19 89 LEU B CA 1
ATOM 2045 C C . LEU B 1 89 ? 23.969 -1.854 -8.32 1 90.19 89 LEU B C 1
ATOM 2047 O O . LEU B 1 89 ? 23.703 -2.832 -9.016 1 90.19 89 LEU B O 1
ATOM 2051 N N . PRO B 1 90 ? 24.609 -0.77 -8.758 1 88.44 90 PRO B N 1
ATOM 2052 C CA . PRO B 1 90 ? 25.094 -0.777 -10.141 1 88.44 90 PRO B CA 1
ATOM 2053 C C . PRO B 1 90 ? 25.984 -1.979 -10.453 1 88.44 90 PRO B C 1
ATOM 2055 O O . PRO B 1 90 ? 26.781 -2.396 -9.602 1 88.44 90 PRO B O 1
ATOM 2058 N N . GLY B 1 91 ? 25.797 -2.582 -11.664 1 90.5 91 GLY B N 1
ATOM 2059 C CA . GLY B 1 91 ? 26.609 -3.709 -12.07 1 90.5 91 GLY B CA 1
ATOM 2060 C C . GLY B 1 91 ? 26.016 -5.051 -11.695 1 90.5 91 GLY B C 1
ATOM 2061 O O . GLY B 1 91 ? 26.5 -6.098 -12.148 1 90.5 91 GLY B O 1
ATOM 2062 N N . ASP B 1 92 ? 25.047 -5.078 -10.82 1 93 92 ASP B N 1
ATOM 2063 C CA . ASP B 1 92 ? 24.375 -6.324 -10.461 1 93 92 ASP B CA 1
ATOM 2064 C C . ASP B 1 92 ? 23.547 -6.848 -11.633 1 93 92 ASP B C 1
ATOM 2066 O O . ASP B 1 92 ? 22.75 -6.109 -12.219 1 93 92 ASP B O 1
ATOM 2070 N N . ALA B 1 93 ? 23.656 -8.039 -12.039 1 93.12 93 ALA B N 1
ATOM 2071 C CA . ALA B 1 93 ? 22.984 -8.633 -13.195 1 93.12 93 ALA B CA 1
ATOM 2072 C C . ALA B 1 93 ? 21.531 -8.953 -12.883 1 93.12 93 ALA B C 1
ATOM 2074 O O . ALA B 1 93 ? 20.734 -9.164 -13.789 1 93.12 93 ALA B O 1
ATOM 2075 N N . GLY B 1 94 ? 21.156 -8.922 -11.539 1 94 94 GLY B N 1
ATOM 2076 C CA . GLY B 1 94 ? 19.828 -9.359 -11.141 1 94 94 GLY B CA 1
ATOM 2077 C C . GLY B 1 94 ? 19.641 -10.867 -11.211 1 94 94 GLY B C 1
ATOM 2078 O O . GLY B 1 94 ? 20.625 -11.609 -11.297 1 94 94 GLY B O 1
ATOM 2079 N N . TYR B 1 95 ? 18.453 -11.289 -10.961 1 94.25 95 TYR B N 1
ATOM 2080 C CA . TYR B 1 95 ? 18.109 -12.695 -11.094 1 94.25 95 TYR B CA 1
ATOM 2081 C C . TYR B 1 95 ? 17.125 -12.914 -12.234 1 94.25 95 TYR B C 1
ATOM 2083 O O . TYR B 1 95 ? 16.094 -12.234 -12.312 1 94.25 95 TYR B O 1
ATOM 2091 N N . GLY B 1 96 ? 17.531 -13.766 -13.086 1 92.62 96 GLY B N 1
ATOM 2092 C CA . GLY B 1 96 ? 16.641 -14.133 -14.172 1 92.62 96 GLY B CA 1
ATOM 2093 C C . GLY B 1 96 ? 16.578 -13.094 -15.281 1 92.62 96 GLY B C 1
ATOM 2094 O O . GLY B 1 96 ? 17.234 -12.055 -15.195 1 92.62 96 GLY B O 1
ATOM 2095 N N . SER B 1 97 ? 15.891 -13.359 -16.328 1 94.25 97 SER B N 1
ATOM 2096 C CA . SER B 1 97 ? 15.742 -12.492 -17.5 1 94.25 97 SER B CA 1
ATOM 2097 C C . SER B 1 97 ? 14.859 -11.289 -17.172 1 94.25 97 SER B C 1
ATOM 2099 O O . SER B 1 97 ? 14.195 -11.258 -16.141 1 94.25 97 SER B O 1
ATOM 2101 N N . ALA B 1 98 ? 15 -10.266 -18.125 1 94.81 98 ALA B N 1
ATOM 2102 C CA . ALA B 1 98 ? 14.195 -9.055 -17.969 1 94.81 98 ALA B CA 1
ATOM 2103 C C . ALA B 1 98 ? 13.094 -8.992 -19.031 1 94.81 98 ALA B C 1
ATOM 2105 O O . ALA B 1 98 ? 13.266 -9.477 -20.141 1 94.81 98 ALA B O 1
ATOM 2106 N N . LEU B 1 99 ? 11.945 -8.523 -18.641 1 94.31 99 LEU B N 1
ATOM 2107 C CA . LEU B 1 99 ? 10.836 -8.203 -19.531 1 94.31 99 LEU B CA 1
ATOM 2108 C C . LEU B 1 99 ? 10.648 -6.691 -19.641 1 94.31 99 LEU B C 1
ATOM 2110 O O . LEU B 1 99 ? 10.328 -6.027 -18.656 1 94.31 99 LEU B O 1
ATOM 2114 N N . LEU B 1 100 ? 10.883 -6.172 -20.828 1 95.5 100 LEU B N 1
ATOM 2115 C CA . LEU B 1 100 ? 10.789 -4.738 -21.094 1 95.5 100 LEU B CA 1
ATOM 2116 C C . LEU B 1 100 ? 11.742 -3.959 -20.188 1 95.5 100 LEU B C 1
ATOM 2118 O O . LEU B 1 100 ? 11.359 -2.928 -19.625 1 95.5 100 LEU B O 1
ATOM 2122 N N . GLY B 1 101 ? 12.891 -4.523 -19.906 1 94.31 101 GLY B N 1
ATOM 2123 C CA . GLY B 1 101 ? 13.945 -3.814 -19.203 1 94.31 101 GLY B CA 1
ATOM 2124 C C . GLY B 1 101 ? 13.898 -4.02 -17.703 1 94.31 101 GLY B C 1
ATOM 2125 O O . GLY B 1 101 ? 14.789 -3.568 -16.969 1 94.31 101 GLY B O 1
ATOM 2126 N N . TYR B 1 102 ? 12.844 -4.66 -17.203 1 96.38 102 TYR B N 1
ATOM 2127 C CA . TYR B 1 102 ? 12.727 -4.887 -15.766 1 96.38 102 TYR B CA 1
ATOM 2128 C C . TYR B 1 102 ? 12.68 -6.375 -15.453 1 96.38 102 TYR B C 1
ATOM 2130 O O . TYR B 1 102 ? 12.086 -7.156 -16.188 1 96.38 102 TYR B O 1
ATOM 2138 N N . HIS B 1 103 ? 13.383 -6.699 -14.398 1 97 103 HIS B N 1
ATOM 2139 C CA . HIS B 1 103 ? 13.312 -8.086 -13.953 1 97 103 HIS B CA 1
ATOM 2140 C C . HIS B 1 103 ? 11.93 -8.422 -13.406 1 97 103 HIS B C 1
ATOM 2142 O O . HIS B 1 103 ? 11.156 -7.523 -13.07 1 97 103 HIS B O 1
ATOM 2148 N N . TYR B 1 104 ? 11.602 -9.633 -13.289 1 97.06 104 TYR B N 1
ATOM 2149 C CA . TYR B 1 104 ? 10.266 -10.078 -12.922 1 97.06 104 TYR B CA 1
ATOM 2150 C C . TYR B 1 104 ? 9.914 -9.664 -11.5 1 97.06 104 TYR B C 1
ATOM 2152 O O . TYR B 1 104 ? 8.75 -9.383 -11.195 1 97.06 104 TYR B O 1
ATOM 2160 N N . TYR B 1 105 ? 10.898 -9.609 -10.586 1 97.88 105 TYR B N 1
ATOM 2161 C CA . TYR B 1 105 ? 10.594 -9.18 -9.227 1 97.88 105 TYR B CA 1
ATOM 2162 C C . TYR B 1 105 ? 10.227 -7.703 -9.188 1 97.88 105 TYR B C 1
ATOM 2164 O O . TYR B 1 105 ? 9.492 -7.258 -8.305 1 97.88 105 TYR B O 1
ATOM 2172 N N . SER B 1 106 ? 10.734 -6.879 -10.117 1 98.06 106 SER B N 1
ATOM 2173 C CA . SER B 1 106 ? 10.289 -5.496 -10.25 1 98.06 106 SER B CA 1
ATOM 2174 C C . SER B 1 106 ? 8.852 -5.43 -10.766 1 98.06 106 SER B C 1
ATOM 2176 O O . SER B 1 106 ? 8.055 -4.633 -10.273 1 98.06 106 SER B O 1
ATOM 2178 N N . TRP B 1 107 ? 8.594 -6.242 -11.719 1 98.31 107 TRP B N 1
ATOM 2179 C CA . TRP B 1 107 ? 7.223 -6.332 -12.211 1 98.31 107 TRP B CA 1
ATOM 2180 C C . TRP B 1 107 ? 6.273 -6.801 -11.117 1 98.31 107 TRP B C 1
ATOM 2182 O O . TRP B 1 107 ? 5.121 -6.367 -11.055 1 98.31 107 TRP B O 1
ATOM 2192 N N . ALA B 1 108 ? 6.734 -7.73 -10.305 1 98.75 108 ALA B N 1
ATOM 2193 C CA . ALA B 1 108 ? 5.922 -8.164 -9.172 1 98.75 108 ALA B CA 1
ATOM 2194 C C . ALA B 1 108 ? 5.602 -7 -8.242 1 98.75 108 ALA B C 1
ATOM 2196 O O . ALA B 1 108 ? 4.461 -6.848 -7.797 1 98.75 108 ALA B O 1
ATOM 2197 N N . LEU B 1 109 ? 6.598 -6.188 -7.953 1 98.62 109 LEU B N 1
ATOM 2198 C CA . LEU B 1 109 ? 6.391 -5.023 -7.102 1 98.62 109 LEU B CA 1
ATOM 2199 C C . LEU B 1 109 ? 5.344 -4.09 -7.699 1 98.62 109 LEU B C 1
ATOM 2201 O O . LEU B 1 109 ? 4.422 -3.656 -7.008 1 98.62 109 LEU B O 1
ATOM 2205 N N . ILE B 1 110 ? 5.465 -3.799 -8.969 1 98.5 110 ILE B N 1
ATOM 2206 C CA . ILE B 1 110 ? 4.496 -2.963 -9.672 1 98.5 110 ILE B CA 1
ATOM 2207 C C . ILE B 1 110 ? 3.109 -3.592 -9.578 1 98.5 110 ILE B C 1
ATOM 2209 O O . ILE B 1 110 ? 2.119 -2.893 -9.352 1 98.5 110 ILE B O 1
ATOM 2213 N N . GLY B 1 111 ? 3.051 -4.863 -9.781 1 98.69 111 GLY B N 1
ATOM 2214 C CA . GLY B 1 111 ? 1.784 -5.574 -9.695 1 98.69 111 GLY B CA 1
ATOM 2215 C C . GLY B 1 111 ? 1.128 -5.461 -8.336 1 98.69 111 GLY B C 1
ATOM 2216 O O . GLY B 1 111 ? -0.076 -5.211 -8.234 1 98.69 111 GLY B O 1
ATOM 2217 N N . PHE B 1 112 ? 1.882 -5.664 -7.27 1 98.88 112 PHE B N 1
ATOM 2218 C CA . PHE B 1 112 ? 1.335 -5.586 -5.918 1 98.88 112 PHE B CA 1
ATOM 2219 C C . PHE B 1 112 ? 0.877 -4.168 -5.602 1 98.88 112 PHE B C 1
ATOM 2221 O O . PHE B 1 112 ? -0.164 -3.973 -4.973 1 98.88 112 PHE B O 1
ATOM 2228 N N . VAL B 1 113 ? 1.642 -3.16 -6.008 1 98.75 113 VAL B N 1
ATOM 2229 C CA . VAL B 1 113 ? 1.247 -1.773 -5.789 1 98.75 113 VAL B CA 1
ATOM 2230 C C . VAL B 1 113 ? -0.029 -1.467 -6.57 1 98.75 113 VAL B C 1
ATOM 2232 O O . VAL B 1 113 ? -0.949 -0.835 -6.043 1 98.75 113 VAL B O 1
ATOM 2235 N N . ALA B 1 114 ? -0.064 -1.892 -7.805 1 98.75 114 ALA B N 1
ATOM 2236 C CA . ALA B 1 114 ? -1.272 -1.722 -8.609 1 98.75 114 ALA B CA 1
ATOM 2237 C C . ALA B 1 114 ? -2.475 -2.375 -7.934 1 98.75 114 ALA B C 1
ATOM 2239 O O . ALA B 1 114 ? -3.578 -1.825 -7.949 1 98.75 114 ALA B O 1
ATOM 2240 N N . ALA B 1 115 ? -2.262 -3.533 -7.367 1 98.88 115 ALA B N 1
ATOM 2241 C CA . ALA B 1 115 ? -3.346 -4.211 -6.664 1 98.88 115 ALA B CA 1
ATOM 2242 C C . ALA B 1 115 ? -3.854 -3.369 -5.496 1 98.88 115 ALA B C 1
ATOM 2244 O O . ALA B 1 115 ? -5.062 -3.252 -5.285 1 98.88 115 ALA B O 1
ATOM 2245 N N . ILE B 1 116 ? -2.941 -2.824 -4.723 1 98.88 116 ILE B N 1
ATOM 2246 C CA . ILE B 1 116 ? -3.34 -1.979 -3.602 1 98.88 116 ILE B CA 1
ATOM 2247 C C . ILE B 1 116 ? -4.199 -0.823 -4.109 1 98.88 116 ILE B C 1
ATOM 2249 O O . ILE B 1 116 ? -5.262 -0.54 -3.553 1 98.88 116 ILE B O 1
ATOM 2253 N N . VAL B 1 117 ? -3.803 -0.184 -5.16 1 98.88 117 VAL B N 1
ATOM 2254 C CA . VAL B 1 117 ? -4.516 0.955 -5.734 1 98.88 117 VAL B CA 1
ATOM 2255 C C . VAL B 1 117 ? -5.887 0.51 -6.23 1 98.88 117 VAL B C 1
ATOM 2257 O O . VAL B 1 117 ? -6.898 1.158 -5.949 1 98.88 117 VAL B O 1
ATOM 2260 N N . LEU B 1 118 ? -5.922 -0.559 -6.934 1 98.81 118 LEU B N 1
ATOM 2261 C CA . LEU B 1 118 ? -7.18 -1.046 -7.484 1 98.81 118 LEU B CA 1
ATOM 2262 C C . LEU B 1 118 ? -8.148 -1.437 -6.371 1 98.81 118 LEU B C 1
ATOM 2264 O O . LEU B 1 118 ? -9.352 -1.173 -6.465 1 98.81 118 LEU B O 1
ATOM 2268 N N . LEU B 1 119 ? -7.629 -2.082 -5.348 1 98.88 119 LEU B N 1
ATOM 2269 C CA . LEU B 1 119 ? -8.461 -2.432 -4.207 1 98.88 119 LEU B CA 1
ATOM 2270 C C . LEU B 1 119 ? -9 -1.179 -3.521 1 98.88 119 LEU B C 1
ATOM 2272 O O . LEU B 1 119 ? -10.172 -1.131 -3.137 1 98.88 119 LEU B O 1
ATOM 2276 N N . ALA B 1 120 ? -8.125 -0.205 -3.375 1 98.88 120 ALA B N 1
ATOM 2277 C CA . ALA B 1 120 ? -8.57 1.062 -2.799 1 98.88 120 ALA B CA 1
ATOM 2278 C C . ALA B 1 120 ? -9.656 1.705 -3.656 1 98.88 120 ALA B C 1
ATOM 2280 O O . ALA B 1 120 ? -10.641 2.227 -3.131 1 98.88 120 ALA B O 1
ATOM 2281 N N . ILE B 1 121 ? -9.5 1.681 -4.926 1 98.75 121 ILE B N 1
ATOM 2282 C CA . ILE B 1 121 ? -10.484 2.262 -5.836 1 98.75 121 ILE B CA 1
ATOM 2283 C C . ILE B 1 121 ? -11.812 1.524 -5.695 1 98.75 121 ILE B C 1
ATOM 2285 O O . ILE B 1 121 ? -12.875 2.15 -5.66 1 98.75 121 ILE B O 1
ATOM 2289 N N . MET B 1 122 ? -11.797 0.207 -5.594 1 98.44 122 MET B N 1
ATOM 2290 C CA . MET B 1 122 ? -13.023 -0.555 -5.387 1 98.44 122 MET B CA 1
ATOM 2291 C C . MET B 1 122 ? -13.734 -0.107 -4.113 1 98.44 122 MET B C 1
ATOM 2293 O O . MET B 1 122 ? -14.961 -0.017 -4.082 1 98.44 122 MET B O 1
ATOM 2297 N N . LEU B 1 123 ? -12.961 0.196 -3.102 1 98.44 123 LEU B N 1
ATOM 2298 C CA . LEU B 1 123 ? -13.508 0.545 -1.795 1 98.44 123 LEU B CA 1
ATOM 2299 C C . LEU B 1 123 ? -14.125 1.938 -1.819 1 98.44 123 LEU B C 1
ATOM 2301 O O . LEU B 1 123 ? -14.875 2.307 -0.908 1 98.44 123 LEU B O 1
ATOM 2305 N N . LEU B 1 124 ? -13.859 2.721 -2.879 1 98.44 124 LEU B N 1
ATOM 2306 C CA . LEU B 1 124 ? -14.461 4.043 -3.006 1 98.44 124 LEU B CA 1
ATOM 2307 C C . LEU B 1 124 ? -15.961 3.936 -3.268 1 98.44 124 LEU B C 1
ATOM 2309 O O . LEU B 1 124 ? -16.703 4.895 -3.049 1 98.44 124 LEU B O 1
ATOM 2313 N N . PHE B 1 125 ? -16.344 2.807 -3.729 1 97.19 125 PHE B N 1
ATOM 2314 C CA . PHE B 1 125 ? -17.734 2.66 -4.148 1 97.19 125 PHE B CA 1
ATOM 2315 C C . PHE B 1 125 ? -18.547 1.944 -3.078 1 97.19 125 PHE B C 1
ATOM 2317 O O . PHE B 1 125 ? -18.766 0.735 -3.162 1 97.19 125 PHE B O 1
ATOM 2324 N N . ASP B 1 126 ? -19.219 2.68 -2.246 1 95 126 ASP B N 1
ATOM 2325 C CA . ASP B 1 126 ? -19.891 2.191 -1.046 1 95 126 ASP B CA 1
ATOM 2326 C C . ASP B 1 126 ? -21.125 1.386 -1.403 1 95 126 ASP B C 1
ATOM 2328 O O . ASP B 1 126 ? -21.531 0.494 -0.653 1 95 126 ASP B O 1
ATOM 2332 N N . ARG B 1 127 ? -21.703 1.595 -2.512 1 93.19 127 ARG B N 1
ATOM 2333 C CA . ARG B 1 127 ? -23 1.004 -2.85 1 93.19 127 ARG B CA 1
ATOM 2334 C C . ARG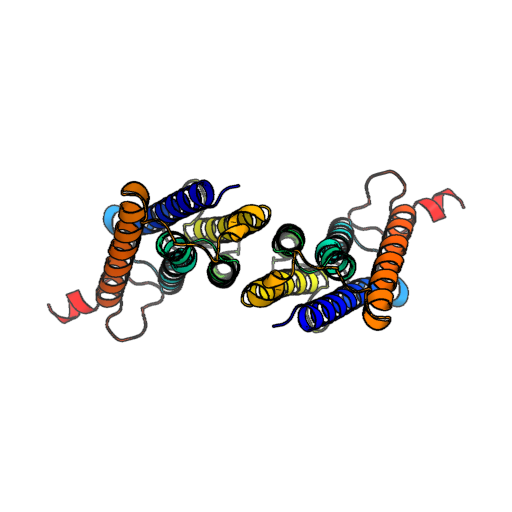 B 1 127 ? -22.875 -0.505 -3.037 1 93.19 127 ARG B C 1
ATOM 2336 O O . ARG B 1 127 ? -23.859 -1.233 -2.906 1 93.19 127 ARG B O 1
ATOM 2343 N N . GLN B 1 128 ? -21.641 -0.915 -3.311 1 93.44 128 GLN B N 1
ATOM 2344 C CA . GLN B 1 128 ? -21.469 -2.348 -3.537 1 93.44 128 GLN B CA 1
ATOM 2345 C C . GLN B 1 128 ? -21.719 -3.139 -2.256 1 93.44 128 GLN B C 1
ATOM 2347 O O . GLN B 1 128 ? -21.953 -4.348 -2.301 1 93.44 128 GLN B O 1
ATOM 2352 N N . PHE B 1 129 ? -21.75 -2.432 -1.167 1 93 129 PHE B N 1
ATOM 2353 C CA . PHE B 1 129 ? -21.859 -3.131 0.109 1 93 129 PHE B CA 1
ATOM 2354 C C . PHE B 1 129 ? -23.281 -3.051 0.66 1 93 129 PHE B C 1
ATOM 2356 O O . PHE B 1 129 ? -23.531 -3.506 1.775 1 93 129 PHE B O 1
ATOM 2363 N N . ASP B 1 130 ? -24.188 -2.508 0.04 1 86.12 130 ASP B N 1
ATOM 2364 C CA . ASP B 1 130 ? -25.531 -2.271 0.537 1 86.12 130 ASP B CA 1
ATOM 2365 C C . ASP B 1 130 ? -26.312 -3.582 0.67 1 86.12 130 ASP B C 1
ATOM 2367 O O . ASP B 1 130 ? -27.188 -3.709 1.53 1 86.12 130 ASP B O 1
ATOM 2371 N N . HIS B 1 131 ? -26.047 -4.566 -0.206 1 71 131 HIS B N 1
ATOM 2372 C CA . HIS B 1 131 ? -26.875 -5.766 -0.186 1 71 131 HIS B CA 1
ATOM 2373 C C . HIS B 1 131 ? -26.203 -6.891 0.593 1 71 131 HIS B C 1
ATOM 2375 O O . HIS B 1 131 ? -26.469 -8.07 0.356 1 71 131 HIS B O 1
ATOM 2381 N N . ARG B 1 132 ? -25.25 -6.648 1.292 1 63.59 132 ARG B N 1
ATOM 2382 C CA . ARG B 1 132 ? -24.609 -7.695 2.074 1 63.59 132 ARG B CA 1
ATOM 2383 C C . ARG B 1 132 ? -25.641 -8.57 2.775 1 63.59 132 ARG B C 1
ATOM 2385 O O . ARG B 1 132 ? -25.422 -9.773 2.959 1 63.59 132 ARG B O 1
ATOM 2392 N N . ALA B 1 133 ? -26.75 -8.117 3.084 1 55.84 133 ALA B N 1
ATOM 2393 C CA . ALA B 1 133 ? -27.75 -8.844 3.861 1 55.84 133 ALA B CA 1
ATOM 2394 C C . ALA B 1 133 ? -28.672 -9.648 2.953 1 55.84 133 ALA B C 1
ATOM 2396 O O . ALA B 1 133 ? -29.438 -10.484 3.426 1 55.84 133 ALA B O 1
ATOM 2397 N N . THR B 1 134 ? -28.484 -9.32 1.752 1 59.69 134 THR B N 1
ATOM 2398 C CA . THR B 1 134 ? -29.516 -9.977 0.954 1 59.69 134 THR B CA 1
ATOM 2399 C C . THR B 1 134 ? -28.938 -11.172 0.202 1 59.69 134 THR B C 1
ATOM 2401 O O . THR B 1 134 ? -27.719 -11.32 0.103 1 59.69 134 THR B O 1
ATOM 2404 N N . GLN B 1 135 ? -29.75 -12.117 -0.325 1 62.25 135 GLN B N 1
ATOM 2405 C CA . GLN B 1 135 ? -29.469 -13.383 -0.979 1 62.25 135 GLN B CA 1
ATOM 2406 C C . GLN B 1 135 ? -28.438 -13.211 -2.092 1 62.25 135 GLN B C 1
ATOM 2408 O O . GLN B 1 135 ? -28.625 -12.406 -3 1 62.25 135 GLN B O 1
ATOM 2413 N N . VAL B 1 136 ? -27.219 -13.617 -1.861 1 67.44 136 VAL B N 1
ATOM 2414 C CA . VAL B 1 136 ? -26.125 -13.633 -2.816 1 67.44 136 VAL B CA 1
ATOM 2415 C C . VAL B 1 136 ? -26.531 -14.43 -4.059 1 67.44 136 VAL B C 1
ATOM 2417 O O . VAL B 1 136 ? -27 -15.555 -3.953 1 67.44 136 VAL B O 1
ATOM 2420 N N . GLN B 1 137 ? -26.562 -13.766 -5.203 1 76.75 137 GLN B N 1
ATOM 2421 C CA . GLN B 1 137 ? -26.812 -14.43 -6.48 1 76.75 137 GLN B CA 1
ATOM 2422 C C . GLN B 1 137 ? -25.656 -15.359 -6.852 1 76.75 137 GLN B C 1
ATOM 2424 O O . GLN B 1 137 ? -24.5 -15.094 -6.512 1 76.75 137 GLN B O 1
ATOM 2429 N N . PRO B 1 138 ? -26.047 -16.484 -7.465 1 86.06 138 PRO B N 1
ATOM 2430 C CA . PRO B 1 138 ? -24.984 -17.375 -7.922 1 86.06 138 PRO B CA 1
ATOM 2431 C C . PRO B 1 138 ? -24.016 -16.672 -8.875 1 86.06 138 PRO B C 1
ATOM 2433 O O . PRO B 1 138 ? -24.422 -15.844 -9.688 1 86.06 138 PRO B O 1
ATOM 2436 N N . PRO B 1 139 ? -22.75 -16.953 -8.711 1 90.25 139 PRO B N 1
ATOM 2437 C CA . PRO B 1 139 ? -21.766 -16.281 -9.586 1 90.25 139 PRO B CA 1
ATOM 2438 C C . PRO B 1 139 ? -21.953 -16.641 -11.055 1 90.25 139 PRO B C 1
ATOM 2440 O O . PRO B 1 139 ? -22.406 -17.75 -11.375 1 90.25 139 PRO B O 1
ATOM 2443 N N . SER B 1 140 ? -21.672 -15.758 -11.938 1 93.88 140 SER B N 1
ATOM 2444 C CA . SER B 1 140 ? -21.719 -15.984 -13.375 1 93.88 140 SER B CA 1
ATOM 2445 C C . SER B 1 140 ? -20.688 -17.016 -13.805 1 93.88 140 SER B C 1
ATOM 2447 O O . SER B 1 140 ? -19.734 -17.281 -13.078 1 93.88 140 SER B O 1
ATOM 2449 N N . ARG B 1 141 ? -20.906 -17.641 -14.992 1 96.06 141 ARG B N 1
ATOM 2450 C CA . ARG B 1 141 ? -19.953 -18.578 -15.555 1 96.06 141 ARG B CA 1
ATOM 2451 C C . ARG B 1 141 ? -18.594 -17.922 -15.75 1 96.06 141 ARG B C 1
ATOM 2453 O O . ARG B 1 141 ? -17.547 -18.562 -15.562 1 96.06 141 ARG B O 1
ATOM 2460 N N . PHE B 1 142 ? -18.656 -16.719 -16.141 1 97.5 142 PHE B N 1
ATOM 2461 C CA . PHE B 1 142 ? -17.453 -15.922 -16.328 1 97.5 142 PHE B CA 1
ATOM 2462 C C . PHE B 1 142 ? -16.656 -15.844 -15.031 1 97.5 142 PHE B C 1
ATOM 2464 O O . PHE B 1 142 ? -15.445 -16.094 -15.023 1 97.5 142 PHE B O 1
ATOM 2471 N N . ALA B 1 143 ? -17.328 -15.562 -13.969 1 97.62 143 ALA B N 1
ATOM 2472 C CA . ALA B 1 143 ? -16.688 -15.438 -12.664 1 97.62 143 ALA B CA 1
ATOM 2473 C C . ALA B 1 143 ? -16.203 -16.797 -12.156 1 97.62 143 ALA B C 1
ATOM 2475 O O . ALA B 1 143 ? -15.117 -16.922 -11.594 1 97.62 143 ALA B O 1
ATOM 2476 N N . GLN B 1 144 ? -17 -17.797 -12.375 1 97.25 144 GLN B N 1
ATOM 2477 C CA . GLN B 1 144 ? -16.625 -19.141 -11.961 1 97.25 144 GLN B CA 1
ATOM 2478 C C . GLN B 1 144 ? -15.375 -19.625 -12.695 1 97.25 144 GLN B C 1
ATOM 2480 O O . GLN B 1 144 ? -14.516 -20.266 -12.102 1 97.25 144 GLN B O 1
ATOM 2485 N N . GLY B 1 145 ? -15.352 -19.328 -13.961 1 98.31 145 GLY B N 1
ATOM 2486 C CA . GLY B 1 145 ? -14.164 -19.672 -14.727 1 98.31 145 GLY B CA 1
ATOM 2487 C C . GLY B 1 145 ? -12.898 -19.047 -14.18 1 98.31 145 GLY B C 1
ATOM 2488 O O . GLY B 1 145 ? -11.852 -19.703 -14.117 1 98.31 145 GLY B O 1
ATOM 2489 N N . ALA B 1 146 ? -12.969 -17.812 -13.781 1 98.56 146 ALA B N 1
ATOM 2490 C CA . ALA B 1 146 ? -11.82 -17.125 -13.203 1 98.56 146 ALA B CA 1
ATOM 2491 C C . ALA B 1 146 ? -11.367 -17.797 -11.914 1 98.56 146 ALA B C 1
ATOM 2493 O O . ALA B 1 146 ? -10.172 -17.969 -11.68 1 98.56 146 ALA B O 1
ATOM 2494 N N . VAL B 1 147 ? -12.312 -18.141 -11.078 1 98.5 147 VAL B N 1
ATOM 2495 C CA . VAL B 1 147 ? -12.008 -18.797 -9.805 1 98.5 147 VAL B CA 1
ATOM 2496 C C . VAL B 1 147 ? -11.289 -20.109 -10.062 1 98.5 147 VAL B C 1
ATOM 2498 O O . VAL B 1 147 ? -10.25 -20.391 -9.453 1 98.5 147 VAL B O 1
ATOM 2501 N N . TRP B 1 148 ? -11.789 -20.922 -10.945 1 98.44 148 TRP B N 1
ATOM 2502 C CA . TRP B 1 148 ? -11.18 -22.203 -11.25 1 98.44 148 TRP B CA 1
ATOM 2503 C C . TRP B 1 148 ? -9.789 -22.031 -11.852 1 98.44 148 TRP B C 1
ATOM 2505 O O . TRP B 1 148 ? -8.875 -22.812 -11.562 1 98.44 148 TRP B O 1
ATOM 2515 N N . LEU B 1 149 ? -9.68 -21.031 -12.695 1 98.69 149 LEU B N 1
ATOM 2516 C CA . LEU B 1 149 ? -8.398 -20.797 -13.352 1 98.69 149 LEU B CA 1
ATOM 2517 C C . LEU B 1 149 ? -7.328 -20.438 -12.32 1 98.69 149 LEU B C 1
ATOM 2519 O O . LEU B 1 149 ? -6.25 -21.031 -12.32 1 98.69 149 LEU B O 1
ATOM 2523 N N . VAL B 1 150 ? -7.633 -19.562 -11.453 1 98.75 150 VAL B N 1
ATOM 2524 C CA . VAL B 1 150 ? -6.645 -19.125 -10.469 1 98.75 150 VAL B CA 1
ATOM 2525 C C . VAL B 1 150 ? -6.371 -20.266 -9.484 1 98.75 150 VAL B C 1
ATOM 2527 O O . VAL B 1 150 ? -5.227 -20.469 -9.07 1 98.75 150 VAL B O 1
ATOM 2530 N N . THR B 1 151 ? -7.406 -20.969 -9.125 1 98.62 151 THR B N 1
ATOM 2531 C CA . THR B 1 151 ? -7.227 -22.109 -8.219 1 98.62 151 THR B CA 1
ATOM 2532 C C . THR B 1 151 ? -6.348 -23.172 -8.867 1 98.62 151 THR B C 1
ATOM 2534 O O . THR B 1 151 ? -5.449 -23.719 -8.219 1 98.62 151 THR B O 1
ATOM 2537 N N . GLY B 1 152 ? -6.594 -23.469 -10.109 1 98.62 152 GLY B N 1
ATOM 2538 C CA . GLY B 1 152 ? -5.773 -24.438 -10.828 1 98.62 152 GLY B CA 1
ATOM 2539 C C . GLY B 1 152 ? -4.32 -24.016 -10.945 1 98.62 152 GLY B C 1
ATOM 2540 O O . GLY B 1 152 ? -3.416 -24.812 -10.695 1 98.62 152 GLY B O 1
ATOM 2541 N N . LEU B 1 153 ? -4.121 -22.734 -11.312 1 98.69 153 LEU B N 1
ATOM 2542 C CA . LEU B 1 153 ? -2.762 -22.219 -11.438 1 98.69 153 LEU B CA 1
ATOM 2543 C C . LEU B 1 153 ? -2.053 -22.234 -10.086 1 98.69 153 LEU B C 1
ATOM 2545 O O . LEU B 1 153 ? -0.847 -22.484 -10.016 1 98.69 153 LEU B O 1
ATOM 2549 N N . THR B 1 154 ? -2.752 -21.953 -9.039 1 98.44 154 THR B N 1
ATOM 2550 C CA . THR B 1 154 ? -2.195 -22 -7.691 1 98.44 154 THR B CA 1
ATOM 2551 C C . THR B 1 154 ? -1.748 -23.406 -7.336 1 98.44 154 THR B C 1
ATOM 2553 O O . THR B 1 154 ? -0.641 -23.609 -6.832 1 98.44 154 THR B O 1
ATOM 2556 N N . ALA B 1 155 ? -2.6 -24.375 -7.613 1 98.38 155 ALA B N 1
ATOM 2557 C CA . ALA B 1 155 ? -2.254 -25.766 -7.359 1 98.38 155 ALA B CA 1
ATOM 2558 C C . ALA B 1 155 ? -1.01 -26.172 -8.141 1 98.38 155 ALA B C 1
ATOM 2560 O O . ALA B 1 155 ? -0.127 -26.844 -7.609 1 98.38 155 ALA B O 1
ATOM 2561 N N . LEU B 1 156 ? -0.949 -25.781 -9.398 1 98 156 LEU B N 1
ATOM 2562 C CA . LEU B 1 156 ? 0.211 -26.078 -10.227 1 98 156 LEU B CA 1
ATOM 2563 C C . LEU B 1 156 ? 1.473 -25.453 -9.656 1 98 156 LEU B C 1
ATOM 2565 O O . LEU B 1 156 ? 2.551 -26.047 -9.703 1 98 156 LEU B O 1
ATOM 2569 N N . ASN B 1 157 ? 1.354 -24.281 -9.141 1 97.38 157 ASN B N 1
ATOM 2570 C CA . ASN B 1 157 ? 2.492 -23.625 -8.516 1 97.38 157 ASN B CA 1
ATOM 2571 C C . ASN B 1 157 ? 2.988 -24.391 -7.293 1 97.38 157 ASN B C 1
ATOM 2573 O O . ASN B 1 157 ? 4.195 -24.516 -7.078 1 97.38 157 ASN B O 1
ATOM 2577 N N . VAL B 1 158 ? 2.064 -24.859 -6.48 1 96.81 158 VAL B N 1
ATOM 2578 C CA . VAL B 1 158 ? 2.424 -25.641 -5.305 1 96.81 158 VAL B CA 1
ATOM 2579 C C . VAL B 1 158 ? 3.156 -26.906 -5.73 1 96.81 158 VAL B C 1
ATOM 2581 O O . VAL B 1 158 ? 4.215 -27.234 -5.191 1 96.81 158 VAL B O 1
ATOM 2584 N N . ILE B 1 159 ? 2.619 -27.562 -6.707 1 96.75 159 ILE B N 1
ATOM 2585 C CA . ILE B 1 159 ? 3.215 -28.797 -7.211 1 96.75 159 ILE B CA 1
ATOM 2586 C C . ILE B 1 159 ? 4.609 -28.5 -7.766 1 96.75 159 ILE B C 1
ATOM 2588 O O . ILE B 1 159 ? 5.566 -29.219 -7.461 1 96.75 159 ILE B O 1
ATOM 2592 N N . SER B 1 160 ? 4.68 -27.469 -8.586 1 96.5 160 SER B N 1
ATOM 2593 C CA . SER B 1 160 ? 5.957 -27.094 -9.18 1 96.5 160 SER B CA 1
ATOM 2594 C C . SER B 1 160 ? 6.992 -26.766 -8.109 1 96.5 160 SER B C 1
ATOM 2596 O O . SER B 1 160 ? 8.156 -27.141 -8.227 1 96.5 160 SER B O 1
ATOM 2598 N N . THR B 1 161 ? 6.59 -26.078 -7.082 1 96.12 161 THR B N 1
ATOM 2599 C CA . THR B 1 161 ? 7.488 -25.719 -5.992 1 96.12 161 THR B CA 1
ATOM 2600 C C . THR B 1 161 ? 7.973 -26.969 -5.262 1 96.12 161 THR B C 1
ATOM 2602 O O . THR B 1 161 ? 9.156 -27.078 -4.938 1 96.12 161 THR B O 1
ATOM 2605 N N . LEU B 1 162 ? 7.074 -27.891 -5.035 1 95.25 162 LEU B N 1
ATOM 2606 C CA . LEU B 1 162 ? 7.449 -29.125 -4.379 1 95.25 162 LEU B CA 1
ATOM 2607 C C . LEU B 1 162 ? 8.445 -29.922 -5.227 1 95.25 162 LEU B C 1
ATOM 2609 O O . LEU B 1 162 ? 9.398 -30.5 -4.695 1 95.25 162 LEU B O 1
ATOM 2613 N N . LEU B 1 163 ? 8.227 -29.938 -6.492 1 95.19 163 LEU B N 1
ATOM 2614 C CA . LEU B 1 163 ? 9.156 -30.625 -7.383 1 95.19 163 LEU B CA 1
ATOM 2615 C C . LEU B 1 163 ? 10.523 -29.938 -7.367 1 95.19 163 LEU B C 1
ATOM 2617 O O . LEU B 1 163 ? 11.555 -30.609 -7.402 1 95.19 163 LEU B O 1
ATOM 2621 N N . GLU B 1 164 ? 10.477 -28.672 -7.312 1 95 164 GLU B N 1
ATOM 2622 C CA . GLU B 1 164 ? 11.711 -27.875 -7.391 1 95 164 GLU B CA 1
ATOM 2623 C C . GLU B 1 164 ? 12.484 -27.938 -6.078 1 95 164 GLU B C 1
ATOM 2625 O O . GLU B 1 164 ? 13.688 -28.219 -6.078 1 95 164 GLU B O 1
ATOM 2630 N N . CYS B 1 165 ? 11.859 -27.781 -4.957 1 94.25 165 CYS B N 1
ATOM 2631 C CA . CYS B 1 165 ? 12.523 -27.594 -3.672 1 94.25 165 CYS B CA 1
ATOM 2632 C C . CYS B 1 165 ? 12.477 -28.875 -2.842 1 94.25 165 CYS B C 1
ATOM 2634 O O . CYS B 1 165 ? 13.242 -29.031 -1.889 1 94.25 165 CYS B O 1
ATOM 2636 N N . GLY B 1 166 ? 11.531 -29.703 -3.164 1 92.75 166 GLY B N 1
ATOM 2637 C CA . GLY B 1 166 ? 11.281 -30.828 -2.268 1 92.75 166 GLY B CA 1
ATOM 2638 C C . GLY B 1 166 ? 10.586 -30.422 -0.983 1 92.75 166 GLY B C 1
ATOM 2639 O O . GLY B 1 166 ? 9.695 -29.562 -0.996 1 92.75 166 GLY B O 1
ATOM 2640 N N . PHE B 1 167 ? 10.945 -31.141 0.134 1 90.38 167 PHE B N 1
ATOM 2641 C CA . PHE B 1 167 ? 10.289 -30.859 1.405 1 90.38 167 PHE B CA 1
ATOM 2642 C C . PHE B 1 167 ? 11.18 -30.016 2.301 1 90.38 167 PHE B C 1
ATOM 2644 O O . PHE B 1 167 ? 10.898 -29.844 3.49 1 90.38 167 PHE B O 1
ATOM 2651 N N . GLY B 1 168 ? 12.273 -29.484 1.697 1 85.31 168 GLY B N 1
ATOM 2652 C CA . GLY B 1 168 ? 13.203 -28.625 2.418 1 85.31 168 GLY B CA 1
ATOM 2653 C C . GLY B 1 168 ? 13.25 -27.203 1.876 1 85.31 168 GLY B C 1
ATOM 2654 O O . GLY B 1 168 ? 12.312 -26.766 1.205 1 85.31 168 GLY B O 1
ATOM 2655 N N . ALA B 1 169 ? 14.328 -26.5 2.254 1 86.94 169 ALA B N 1
A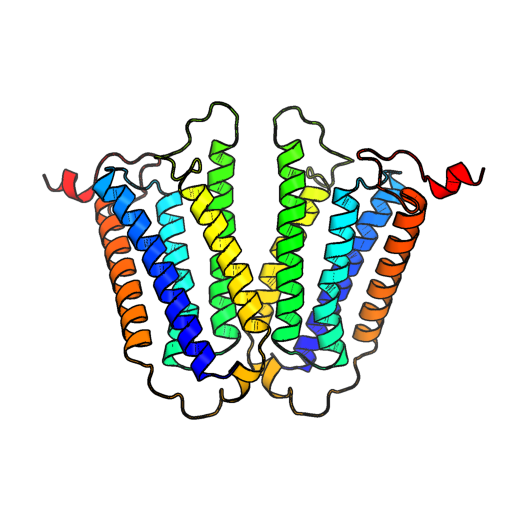TOM 2656 C CA . ALA B 1 169 ? 14.523 -25.141 1.771 1 86.94 169 ALA B CA 1
ATOM 2657 C C . ALA B 1 169 ? 14.992 -25.141 0.319 1 86.94 169 ALA B C 1
ATOM 2659 O O . ALA B 1 169 ? 15.789 -25.984 -0.085 1 86.94 169 ALA B O 1
ATOM 2660 N N . CYS B 1 170 ? 14.477 -24.172 -0.383 1 89.5 170 CYS B N 1
ATOM 2661 C CA . CYS B 1 170 ? 14.898 -24.031 -1.771 1 89.5 170 CYS B CA 1
ATOM 2662 C C . CYS B 1 170 ? 16.297 -23.422 -1.853 1 89.5 170 CYS B C 1
ATOM 2664 O O . CYS B 1 170 ? 16.641 -22.562 -1.038 1 89.5 170 CYS B O 1
ATOM 2666 N N . ALA B 1 171 ? 17 -23.906 -2.838 1 89.69 171 ALA B N 1
ATOM 2667 C CA . ALA B 1 171 ? 18.281 -23.266 -3.125 1 89.69 171 ALA B CA 1
ATOM 2668 C C . ALA B 1 171 ? 18.078 -21.797 -3.521 1 89.69 171 ALA B C 1
ATOM 2670 O O . ALA B 1 171 ? 17.062 -21.453 -4.125 1 89.69 171 ALA B O 1
ATOM 2671 N N . ASP B 1 172 ? 18.969 -20.891 -3.182 1 90.88 172 ASP B N 1
ATOM 2672 C CA . ASP B 1 172 ? 18.891 -19.484 -3.533 1 90.88 172 ASP B CA 1
ATOM 2673 C C . ASP B 1 172 ? 18.875 -19.281 -5.047 1 90.88 172 ASP B C 1
ATOM 2675 O O . ASP B 1 172 ? 18.156 -18.438 -5.562 1 90.88 172 ASP B O 1
ATOM 2679 N N . ASN B 1 173 ? 19.75 -20.078 -5.676 1 92.88 173 ASN B N 1
ATOM 2680 C CA . ASN B 1 173 ? 19.797 -20.094 -7.133 1 92.88 173 ASN B CA 1
ATOM 2681 C C . ASN B 1 173 ? 19.578 -21.5 -7.695 1 92.88 173 ASN B C 1
ATOM 2683 O O . ASN B 1 173 ? 20.516 -22.156 -8.133 1 92.88 173 ASN B O 1
ATOM 2687 N N . PRO B 1 174 ? 18.312 -21.859 -7.762 1 92.62 174 PRO B N 1
ATOM 2688 C CA . PRO B 1 174 ? 18.031 -23.234 -8.172 1 92.62 174 PRO B CA 1
ATOM 2689 C C . PRO B 1 174 ? 18.312 -23.484 -9.648 1 92.62 174 PRO B C 1
ATOM 2691 O O . PRO B 1 174 ? 18.016 -22.625 -10.484 1 92.62 174 PRO B O 1
ATOM 2694 N N . VAL B 1 175 ? 18.844 -24.688 -9.938 1 91.06 175 VAL B N 1
ATOM 2695 C CA . VAL B 1 175 ? 19.125 -2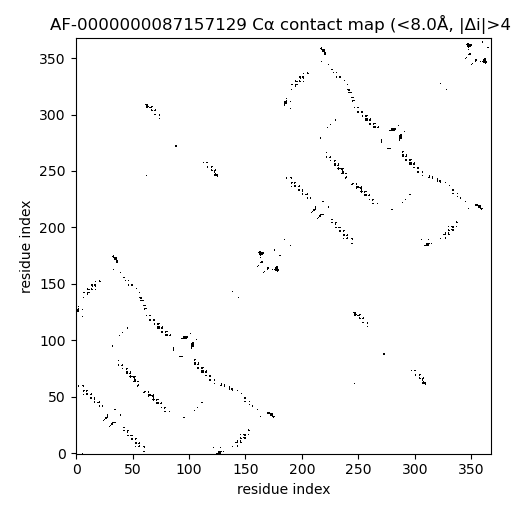5.031 -11.32 1 91.06 175 VAL B CA 1
ATOM 2696 C C . VAL B 1 175 ? 18.562 -26.406 -11.641 1 91.06 175 VAL B C 1
ATOM 2698 O O . VAL B 1 175 ? 18.562 -26.844 -12.789 1 91.06 175 VAL B O 1
ATOM 2701 N N . VAL B 1 176 ? 18.031 -27.062 -10.625 1 91.62 176 VAL B N 1
ATOM 2702 C CA . VAL B 1 176 ? 17.469 -28.391 -10.836 1 91.62 176 VAL B CA 1
ATOM 2703 C C . VAL B 1 176 ? 16.188 -28.531 -10.016 1 91.62 176 VAL B C 1
ATOM 2705 O O . VAL B 1 176 ? 15.953 -27.781 -9.07 1 91.62 176 VAL B O 1
ATOM 2708 N N . TYR B 1 177 ? 15.414 -29.484 -10.5 1 94.19 177 TYR B N 1
ATOM 2709 C CA . TYR B 1 177 ? 14.297 -29.953 -9.688 1 94.19 177 TYR B CA 1
ATOM 2710 C C . TYR B 1 177 ? 14.734 -31.047 -8.727 1 94.19 177 TYR B C 1
ATOM 2712 O O . TYR B 1 177 ? 14.992 -32.188 -9.141 1 94.19 177 TYR B O 1
ATOM 2720 N N . GLU B 1 178 ? 14.688 -30.766 -7.559 1 91.62 178 GLU B N 1
ATOM 2721 C CA . GLU B 1 178 ? 15.305 -31.641 -6.551 1 91.62 178 GLU B CA 1
ATOM 2722 C C . GLU B 1 178 ? 14.594 -32.969 -6.473 1 91.62 178 GLU B C 1
ATOM 2724 O O . GLU B 1 178 ? 15.234 -34.031 -6.355 1 91.62 178 GLU B O 1
ATOM 2729 N N . LEU B 1 179 ? 13.289 -32.938 -6.527 1 91.12 179 LEU B N 1
ATOM 2730 C CA . LEU B 1 179 ? 12.547 -34.188 -6.371 1 91.12 179 LEU B CA 1
ATOM 2731 C C . LEU B 1 179 ? 12.633 -35.031 -7.641 1 91.12 179 LEU B C 1
ATOM 2733 O O . LEU B 1 179 ? 12.492 -36.281 -7.586 1 91.12 179 LEU B O 1
ATOM 2737 N N . LEU B 1 180 ? 12.844 -34.375 -8.781 1 87.12 180 LEU B N 1
ATOM 2738 C CA . LEU B 1 180 ? 12.977 -35.125 -10.023 1 87.12 180 LEU B CA 1
ATOM 2739 C C . LEU B 1 180 ? 14.383 -35.688 -10.172 1 87.12 180 LEU B C 1
ATOM 2741 O O . LEU B 1 180 ? 14.578 -36.719 -10.828 1 87.12 180 LEU B O 1
ATOM 2745 N N . ARG B 1 181 ? 15.352 -35.094 -9.594 1 80.44 181 ARG B N 1
ATOM 2746 C CA . ARG B 1 181 ? 16.719 -35.594 -9.609 1 80.44 181 ARG B CA 1
ATOM 2747 C C . ARG B 1 181 ? 16.906 -36.75 -8.617 1 80.44 181 ARG B C 1
ATOM 2749 O O . ARG B 1 181 ? 17.594 -37.719 -8.914 1 80.44 181 ARG B O 1
ATOM 2756 N N . SER B 1 182 ? 16.406 -36.531 -7.453 1 69.12 182 SER B N 1
ATOM 2757 C CA . SER B 1 182 ? 16.562 -37.594 -6.449 1 69.12 182 SER B CA 1
ATOM 2758 C C . SER B 1 182 ? 15.891 -38.875 -6.891 1 69.12 182 SER B C 1
ATOM 2760 O O . SER B 1 182 ? 16.281 -39.969 -6.457 1 69.12 182 SER B O 1
ATOM 2762 N N . GLY B 1 183 ? 14.852 -38.781 -7.633 1 56.12 183 GLY B N 1
ATOM 2763 C CA . GLY B 1 183 ? 14.195 -40 -8.094 1 56.12 183 GLY B CA 1
ATOM 2764 C C . GLY B 1 183 ? 14.906 -40.656 -9.266 1 56.12 183 GLY B C 1
ATOM 2765 O O . GLY B 1 183 ? 14.547 -41.75 -9.68 1 56.12 183 GLY B O 1
ATOM 2766 N N . ALA B 1 184 ? 15.875 -40 -9.906 1 47.97 184 ALA B N 1
ATOM 2767 C CA . ALA B 1 184 ? 16.672 -40.656 -10.93 1 47.97 184 ALA B CA 1
ATOM 2768 C C . ALA B 1 184 ? 17.938 -41.25 -10.336 1 47.97 184 ALA B C 1
ATOM 2770 O O . ALA B 1 184 ? 18.484 -40.75 -9.367 1 47.97 184 ALA B O 1
#

Secondary structure (DSSP, 8-state):
--HHHHHHHHHHHHHHHHHHHHHHHHHHHHS--PPPHHHHHHHHHHHHHTHHHHHHHHH---HHHHHHHHHHHHHHHHHHHHHHHHT-STT---SS-EETTEEHHHHHHHHHHHHHHHHHHHHT-GGGGTTTTS-PPPPPHHHHHHHHHHHHHHHHHHHHHHHHHTTSPPPSS--S-HHHHHT-/--HHHHHHHHHHHHHHHHHHHHHHHHHHHHS--PPPHHHHHHHHHHHHHTHHHHHHHHH---HHHHHHHHHHHHHHHHHHHHHHHHT-STT---SS-EETTEEHHHHHHHHHHHHHHHHHHHHT-GGGGTTTTS-PPPPPHHHHHHHHHHHHHHHHHHHHHHHHHTTSPPPSS--S-HHHHHT-